Protein AF-A0A0A1Q2E4-F1 (afdb_monomer_lite)

Secondary structure (DSSP, 8-state):
--PPPPHHHHHHHHHHHHHTTS-HHHHHHHHHHHHHHHHHGGGSHHHHHHHHHHHHHHHHTT--PPPPPP------PPPPPPPPPPPTT--HHHHHHHHHTT--HHHHHHHHHHHH-SEEEHHHHHHHHHHTT----TTHHHHHHHHHHHHHS-HHHHEEEETTEEEE-HHHHHHHHHHHHHT-

pLDDT: mean 70.23, std 17.73, range [33.47, 92.38]

Radius of gyration: 22.73 Å; chains: 1; bounding box: 54×51×46 Å

Sequence (184 aa):
MTMYLPEPVYAGLVDMARRARRTPGAHAADLFLAAYSARGGKEAEPALAAAIEKLAAAAAGLTRAPAPPPVAVAPKPPPPKRPPPPAPGLSERGGRMRLAFALKPQQAAVLDYLMDVDEASDDQIRAALAEHGMTVQGKSLSVAASTIRSSTGVGINGLRSIPHGYMLTEAARTQISIKLAEAL

Foldseek 3Di:
DDDDDPPVRLVVLCVVCVVVVHHSVLSVVVVVLVVVDVVPPPVCVVVSVVVVVVSVVVVVVVPPDDDDDDDDDDDDDDDDDDQDPQDQLDDPQLSLLCVLLVADSLLSQLVVVLLVDFKDFPVRSQVSCVVSVHHDDDVRVVVSLVSCCVSLVCHCVQWDDDVRTIGGDPVSSVSSVVSSVVSD

Structure (mmCIF, N/CA/C/O backbone):
data_AF-A0A0A1Q2E4-F1
#
_entry.id   AF-A0A0A1Q2E4-F1
#
loop_
_atom_site.group_PDB
_atom_site.id
_atom_site.type_symbol
_atom_site.label_atom_id
_atom_site.label_alt_id
_atom_site.label_comp_id
_atom_site.label_asym_id
_atom_site.label_entity_id
_atom_site.label_seq_id
_atom_site.pdbx_PDB_ins_code
_atom_site.Cartn_x
_atom_site.Cartn_y
_atom_site.Cartn_z
_atom_site.occupancy
_atom_site.B_iso_or_equiv
_atom_site.auth_seq_id
_atom_site.auth_comp_id
_atom_site.auth_asym_id
_atom_site.auth_atom_id
_atom_site.pdbx_PDB_model_num
ATOM 1 N N . MET A 1 1 ? 15.141 -7.258 -18.275 1.00 33.47 1 MET A N 1
ATOM 2 C CA . MET A 1 1 ? 14.713 -8.626 -18.628 1.00 33.47 1 MET A CA 1
ATOM 3 C C . MET A 1 1 ? 13.827 -9.130 -17.504 1.00 33.47 1 MET A C 1
ATOM 5 O O . MET A 1 1 ? 14.325 -9.397 -16.419 1.00 33.47 1 MET A O 1
ATOM 9 N N . THR A 1 2 ? 12.515 -9.128 -17.714 1.00 35.88 2 THR A N 1
ATOM 10 C CA . THR A 1 2 ? 11.521 -9.522 -16.707 1.00 35.88 2 THR A CA 1
ATOM 11 C C . THR A 1 2 ? 11.167 -10.981 -16.968 1.00 35.88 2 THR A C 1
ATOM 13 O O . THR A 1 2 ? 10.625 -11.293 -18.023 1.00 35.88 2 THR A O 1
ATOM 16 N N . MET A 1 3 ? 11.533 -11.884 -16.059 1.00 42.44 3 MET A N 1
ATOM 17 C CA . MET A 1 3 ? 11.136 -13.290 -16.149 1.00 42.44 3 MET A CA 1
ATOM 18 C C . MET A 1 3 ? 9.811 -13.475 -15.412 1.00 42.44 3 MET A C 1
ATOM 20 O O . MET A 1 3 ? 9.711 -13.148 -14.231 1.00 42.44 3 MET A O 1
ATOM 24 N N . TYR A 1 4 ? 8.796 -13.974 -16.115 1.00 46.31 4 TYR A N 1
ATOM 25 C CA . TYR A 1 4 ? 7.517 -14.340 -15.515 1.00 46.31 4 TYR A CA 1
ATOM 26 C C . TYR A 1 4 ? 7.638 -15.724 -14.882 1.00 46.31 4 TYR A C 1
ATOM 28 O O . TYR A 1 4 ? 7.911 -16.703 -15.574 1.00 46.31 4 TYR A O 1
ATOM 36 N N . LEU A 1 5 ? 7.437 -15.795 -13.565 1.00 51.53 5 LEU A N 1
ATOM 37 C CA . LEU A 1 5 ? 7.312 -17.056 -12.844 1.00 51.53 5 LEU A CA 1
ATOM 38 C C . LEU A 1 5 ? 5.831 -17.331 -12.558 1.00 51.53 5 LEU A C 1
ATOM 40 O O . LEU A 1 5 ? 5.165 -16.459 -11.997 1.00 51.53 5 LEU A O 1
ATOM 44 N N . PRO A 1 6 ? 5.314 -18.525 -12.889 1.00 57.97 6 PRO A N 1
ATOM 45 C CA . PRO A 1 6 ? 3.981 -18.932 -12.466 1.00 57.97 6 PRO A CA 1
ATOM 46 C C . PRO A 1 6 ? 3.859 -18.923 -10.935 1.00 57.97 6 PRO A C 1
ATOM 48 O O . PRO A 1 6 ? 4.748 -19.397 -10.227 1.00 57.97 6 PRO A O 1
ATOM 51 N N . GLU A 1 7 ? 2.733 -18.430 -10.426 1.00 52.03 7 GLU A N 1
ATOM 52 C CA . GLU A 1 7 ? 2.422 -18.328 -8.993 1.00 52.03 7 GLU A CA 1
ATOM 53 C C . GLU A 1 7 ? 2.675 -19.611 -8.167 1.00 52.03 7 GLU A C 1
ATOM 55 O O . GLU A 1 7 ? 3.315 -19.507 -7.116 1.00 52.03 7 GLU A O 1
ATOM 60 N N . PRO A 1 8 ? 2.308 -20.831 -8.620 1.00 48.00 8 PRO A N 1
ATOM 61 C CA . PRO A 1 8 ? 2.601 -22.051 -7.860 1.00 48.00 8 PRO A CA 1
ATOM 62 C C . PRO A 1 8 ? 4.104 -22.348 -7.747 1.00 48.00 8 PRO A C 1
ATOM 64 O O . PRO A 1 8 ? 4.562 -22.885 -6.738 1.00 48.00 8 PRO A O 1
ATOM 67 N N . VAL A 1 9 ? 4.892 -21.958 -8.753 1.00 48.91 9 VAL A N 1
ATOM 68 C CA . VAL A 1 9 ? 6.354 -22.118 -8.744 1.00 48.91 9 VAL A CA 1
ATOM 69 C C . VAL A 1 9 ? 6.978 -21.133 -7.757 1.00 48.91 9 VAL A C 1
ATOM 71 O O . VAL A 1 9 ? 7.862 -21.498 -6.985 1.00 48.91 9 VAL A O 1
ATOM 74 N N . TYR A 1 10 ? 6.479 -19.896 -7.726 1.00 56.44 10 TYR A N 1
ATOM 75 C CA . TYR A 1 10 ? 6.916 -18.892 -6.761 1.00 56.44 10 TYR A CA 1
ATOM 76 C C . TYR A 1 10 ? 6.606 -19.304 -5.313 1.00 56.44 10 TYR A C 1
ATOM 78 O O . TYR A 1 10 ? 7.484 -19.223 -4.453 1.00 56.44 10 TYR A O 1
ATOM 86 N N . ALA A 1 11 ? 5.397 -19.808 -5.044 1.00 53.91 11 ALA A N 1
ATOM 87 C CA . ALA A 1 11 ? 5.013 -20.300 -3.721 1.00 53.91 11 ALA A CA 1
ATOM 88 C C . ALA A 1 11 ? 5.931 -21.440 -3.238 1.00 53.91 11 ALA A C 1
ATOM 90 O O . ALA A 1 11 ? 6.445 -21.389 -2.119 1.00 53.91 11 ALA A O 1
ATOM 91 N N . GLY A 1 12 ? 6.231 -22.411 -4.110 1.00 52.72 12 GLY A N 1
ATOM 92 C CA . GLY A 1 12 ? 7.165 -23.497 -3.800 1.00 52.72 12 GLY A CA 1
ATOM 93 C C . GLY A 1 12 ? 8.580 -23.005 -3.471 1.00 52.72 12 GLY A C 1
ATOM 94 O O . GLY A 1 12 ? 9.190 -23.465 -2.504 1.00 52.72 12 GLY A O 1
ATOM 95 N N . LEU A 1 13 ? 9.086 -22.015 -4.214 1.00 54.88 13 LEU A N 1
ATOM 96 C CA . LEU A 1 13 ? 10.399 -21.411 -3.961 1.00 54.88 13 LEU A CA 1
ATOM 97 C C . LEU A 1 13 ? 10.466 -20.683 -2.617 1.00 54.88 13 LEU A C 1
ATOM 99 O O . LEU A 1 13 ? 11.472 -20.782 -1.914 1.00 54.88 13 LEU A O 1
ATOM 103 N N . VAL A 1 14 ? 9.406 -19.965 -2.243 1.00 56.34 14 VAL A N 1
ATOM 104 C CA . VAL A 1 14 ? 9.325 -19.273 -0.949 1.00 56.34 14 VAL A CA 1
ATOM 105 C C . VAL A 1 14 ? 9.351 -20.277 0.203 1.00 56.34 14 VAL A C 1
ATOM 107 O O . VAL A 1 14 ? 10.072 -20.067 1.182 1.00 56.34 14 VAL A O 1
ATOM 110 N N . ASP A 1 15 ? 8.620 -21.383 0.085 1.00 59.91 15 ASP A N 1
ATOM 111 C CA . ASP A 1 15 ? 8.573 -22.410 1.125 1.00 59.91 15 ASP A CA 1
ATOM 112 C C . ASP A 1 15 ? 9.894 -23.176 1.257 1.00 59.91 15 ASP A C 1
ATOM 114 O O . ASP A 1 15 ? 10.362 -23.417 2.376 1.00 59.91 15 ASP A O 1
ATOM 118 N N . MET A 1 16 ? 10.554 -23.495 0.143 1.00 52.38 16 MET A N 1
ATOM 119 C CA . MET A 1 16 ? 11.884 -24.107 0.169 1.00 52.38 16 MET A CA 1
ATOM 120 C C . MET A 1 16 ? 12.943 -23.151 0.738 1.00 52.38 16 MET A C 1
ATOM 122 O O . MET A 1 16 ? 13.746 -23.556 1.583 1.00 52.38 16 MET A O 1
ATOM 126 N N . ALA A 1 17 ? 12.891 -21.865 0.377 1.00 59.03 17 ALA A N 1
ATOM 127 C CA . ALA A 1 17 ? 13.785 -20.840 0.915 1.00 59.03 17 ALA A CA 1
ATOM 128 C C . ALA A 1 17 ? 13.625 -20.679 2.434 1.00 59.03 17 ALA A C 1
ATOM 130 O O . ALA A 1 17 ? 14.616 -20.640 3.166 1.00 59.03 17 ALA A O 1
ATOM 131 N N . ARG A 1 18 ? 12.378 -20.665 2.926 1.00 62.34 18 ARG A N 1
ATOM 132 C CA . ARG A 1 18 ? 12.070 -20.616 4.364 1.00 62.34 18 ARG A CA 1
ATOM 133 C C . ARG A 1 18 ? 12.652 -21.811 5.112 1.00 62.34 18 ARG A C 1
ATOM 135 O O . ARG A 1 18 ? 13.287 -21.617 6.147 1.00 62.34 18 ARG A O 1
ATOM 142 N N . ARG A 1 19 ? 12.495 -23.030 4.581 1.00 64.56 19 ARG A N 1
ATOM 143 C CA . ARG A 1 19 ? 13.083 -24.248 5.174 1.00 64.56 19 ARG A CA 1
ATOM 144 C C . ARG A 1 19 ? 14.611 -24.189 5.205 1.00 64.56 19 ARG A C 1
ATOM 146 O O . ARG A 1 19 ? 15.214 -24.594 6.192 1.00 64.56 19 ARG A O 1
ATOM 153 N N . ALA A 1 20 ? 15.222 -23.615 4.171 1.00 62.34 20 ALA A N 1
ATOM 154 C CA . ALA A 1 20 ? 16.666 -23.416 4.078 1.00 62.34 20 ALA A CA 1
ATOM 155 C C . ALA A 1 20 ? 17.190 -22.187 4.855 1.00 62.34 20 ALA A C 1
ATOM 157 O O . ALA A 1 20 ? 18.385 -21.902 4.797 1.00 62.34 20 ALA A O 1
ATOM 158 N N . ARG A 1 21 ? 16.324 -21.443 5.566 1.00 71.62 21 ARG A N 1
ATOM 159 C CA . ARG A 1 21 ? 16.636 -20.158 6.229 1.00 71.62 21 ARG A CA 1
ATOM 160 C C . ARG A 1 21 ? 17.284 -19.122 5.295 1.00 71.62 21 ARG A C 1
ATOM 162 O O . ARG A 1 21 ? 18.116 -18.326 5.725 1.00 71.62 21 ARG A O 1
ATOM 169 N N . ARG A 1 22 ? 16.900 -19.121 4.018 1.00 67.38 22 ARG A N 1
ATOM 170 C CA . ARG A 1 22 ? 17.349 -18.158 3.001 1.00 67.38 22 ARG A CA 1
ATOM 171 C C . ARG A 1 22 ? 16.198 -17.258 2.557 1.00 67.38 22 ARG A C 1
ATOM 173 O O . ARG A 1 22 ? 15.025 -17.569 2.756 1.00 67.38 22 ARG A O 1
ATOM 180 N N . THR A 1 23 ? 16.529 -16.121 1.947 1.00 71.88 23 THR A N 1
ATOM 181 C CA . THR A 1 23 ? 15.524 -15.288 1.275 1.00 71.88 23 THR A CA 1
ATOM 182 C C . THR A 1 23 ? 15.092 -15.959 -0.038 1.00 71.88 23 THR A C 1
ATOM 184 O O . THR A 1 23 ? 15.907 -16.647 -0.660 1.00 71.88 23 THR A O 1
ATOM 187 N N . PRO A 1 24 ? 13.843 -15.761 -0.505 1.00 62.94 24 PRO A N 1
ATOM 188 C CA . PRO A 1 24 ? 13.366 -16.362 -1.754 1.00 62.94 24 PRO A CA 1
ATOM 189 C C . PRO A 1 24 ? 14.245 -16.029 -2.966 1.00 62.94 24 PRO A C 1
ATOM 191 O O . PRO A 1 24 ? 14.510 -16.898 -3.789 1.00 62.94 24 PRO A O 1
ATOM 194 N N . GLY A 1 25 ? 14.762 -14.797 -3.038 1.00 64.19 25 GLY A N 1
ATOM 195 C CA . GLY A 1 25 ? 15.681 -14.378 -4.099 1.00 64.19 25 GLY A CA 1
ATOM 196 C C . GLY A 1 25 ? 17.031 -15.101 -4.057 1.00 64.19 25 GLY A C 1
ATOM 197 O O . GLY A 1 25 ? 17.513 -15.532 -5.100 1.00 64.19 25 GLY A O 1
ATOM 198 N N . ALA A 1 26 ? 17.615 -15.293 -2.868 1.00 62.28 26 ALA A N 1
ATOM 199 C CA . ALA A 1 26 ? 18.862 -16.048 -2.722 1.00 62.28 26 ALA A CA 1
ATOM 200 C C . ALA A 1 26 ? 18.673 -17.519 -3.114 1.00 62.28 26 ALA A C 1
ATOM 202 O O . ALA A 1 26 ? 19.472 -18.065 -3.864 1.00 62.28 26 ALA A O 1
ATOM 203 N N . HIS A 1 27 ? 17.568 -18.131 -2.684 1.00 66.62 27 HIS A N 1
ATOM 204 C CA . HIS A 1 27 ? 17.275 -19.522 -3.015 1.00 66.62 27 HIS A CA 1
ATOM 205 C C . HIS A 1 27 ? 16.985 -19.736 -4.510 1.00 66.62 27 HIS A C 1
ATOM 207 O O . HIS A 1 27 ? 17.439 -20.714 -5.097 1.00 66.62 27 HIS A O 1
ATOM 213 N N . ALA A 1 28 ? 16.275 -18.803 -5.152 1.00 63.50 28 ALA A N 1
ATOM 214 C CA . ALA A 1 28 ? 16.058 -18.833 -6.595 1.00 63.50 28 ALA A CA 1
ATOM 215 C C . ALA A 1 28 ? 17.375 -18.687 -7.378 1.00 63.50 28 ALA A C 1
ATOM 217 O O . ALA A 1 28 ? 17.556 -19.362 -8.390 1.00 63.50 28 ALA A O 1
ATOM 218 N N . ALA A 1 29 ? 18.307 -17.856 -6.897 1.00 62.78 29 ALA A N 1
ATOM 219 C CA . ALA A 1 29 ? 19.641 -17.741 -7.480 1.00 62.78 29 ALA A CA 1
ATOM 220 C C . ALA A 1 29 ? 20.444 -19.046 -7.336 1.00 62.78 29 ALA A C 1
ATOM 222 O O . ALA A 1 29 ? 21.058 -19.479 -8.308 1.00 62.78 29 ALA A O 1
ATOM 223 N N . ASP A 1 30 ? 20.384 -19.710 -6.176 1.00 62.91 30 ASP A N 1
ATOM 224 C CA . ASP A 1 30 ? 21.028 -21.015 -5.960 1.00 62.91 30 ASP A CA 1
ATOM 225 C C . ASP A 1 30 ? 20.486 -22.081 -6.921 1.00 62.91 30 ASP A C 1
ATOM 227 O O . ASP A 1 30 ? 21.252 -22.822 -7.534 1.00 62.91 30 ASP A O 1
ATOM 231 N N . LEU A 1 31 ? 19.160 -22.148 -7.076 1.00 64.56 31 LEU A N 1
ATOM 232 C CA . LEU A 1 31 ? 18.508 -23.110 -7.966 1.00 64.56 31 LEU A CA 1
ATOM 233 C C . LEU A 1 31 ? 18.807 -22.821 -9.436 1.00 64.56 31 LEU A C 1
ATOM 235 O O . LEU A 1 31 ? 19.022 -23.751 -10.208 1.00 64.56 31 LEU A O 1
ATOM 239 N N . PHE A 1 32 ? 18.868 -21.545 -9.821 1.00 65.88 32 PHE A N 1
ATOM 240 C CA . PHE A 1 32 ? 19.286 -21.151 -11.160 1.00 65.88 32 PHE A CA 1
ATOM 241 C C . PHE A 1 32 ? 20.743 -21.546 -11.429 1.00 65.88 32 PHE A C 1
ATOM 243 O O . PHE A 1 32 ? 21.031 -22.119 -12.476 1.00 65.88 32 PHE A O 1
ATOM 250 N N . LEU A 1 33 ? 21.650 -21.307 -10.476 1.00 58.97 33 LEU A N 1
ATOM 251 C CA . LEU A 1 33 ? 23.057 -21.704 -10.577 1.00 58.97 33 LEU A CA 1
ATOM 252 C C . LEU A 1 33 ? 23.215 -23.229 -10.654 1.00 58.97 33 LEU A C 1
ATOM 254 O O . LEU A 1 33 ? 23.980 -23.708 -11.486 1.00 58.97 33 LEU A O 1
ATOM 258 N N . ALA A 1 34 ? 22.456 -23.985 -9.857 1.00 58.28 34 ALA A N 1
ATOM 259 C CA . ALA A 1 34 ? 22.437 -25.447 -9.891 1.00 58.28 34 ALA A CA 1
ATOM 260 C C . ALA A 1 34 ? 21.865 -26.002 -11.209 1.00 58.28 34 ALA A C 1
ATOM 262 O O . ALA A 1 34 ? 22.384 -26.970 -11.760 1.00 58.28 34 ALA A O 1
ATOM 263 N N . ALA A 1 35 ? 20.815 -25.381 -11.752 1.00 58.81 35 ALA A N 1
ATOM 264 C CA . ALA A 1 35 ? 20.245 -25.762 -13.044 1.00 58.81 35 ALA A CA 1
ATOM 265 C C . ALA A 1 35 ? 21.180 -25.404 -14.213 1.00 58.81 35 ALA A C 1
ATOM 267 O O . ALA A 1 35 ? 21.299 -26.163 -15.175 1.00 58.81 35 ALA A O 1
ATOM 268 N N . TYR A 1 36 ? 21.869 -24.263 -14.128 1.00 55.34 36 TYR A N 1
ATOM 269 C CA . TYR A 1 36 ? 22.853 -23.826 -15.115 1.00 55.34 36 TYR A CA 1
ATOM 270 C C . TYR A 1 36 ? 24.087 -24.740 -15.127 1.00 55.34 36 TYR A C 1
ATOM 272 O O . TYR A 1 36 ? 24.526 -25.161 -16.197 1.00 55.34 36 TYR A O 1
ATOM 280 N N . SER A 1 37 ? 24.605 -25.121 -13.955 1.00 50.00 37 SER A N 1
ATOM 281 C CA . SER A 1 37 ? 25.734 -26.052 -13.839 1.00 50.00 37 SER A CA 1
ATOM 282 C C . SER A 1 37 ? 25.379 -27.471 -14.286 1.00 50.00 37 SER A C 1
ATOM 284 O O . SER A 1 37 ? 26.173 -28.108 -14.976 1.00 50.00 37 SER A O 1
ATOM 286 N N . ALA A 1 38 ? 24.157 -27.935 -14.003 1.00 54.16 38 ALA A N 1
ATOM 287 C CA . ALA A 1 38 ? 23.649 -29.211 -14.508 1.00 54.16 38 ALA A CA 1
ATOM 288 C C . ALA A 1 38 ? 23.509 -29.238 -16.045 1.00 54.16 38 ALA A C 1
ATOM 290 O O . ALA A 1 38 ? 23.621 -30.302 -16.651 1.00 54.16 38 ALA A O 1
ATOM 291 N N . ARG A 1 39 ? 23.289 -28.079 -16.686 1.00 50.69 39 ARG A N 1
ATOM 292 C CA . ARG A 1 39 ? 23.158 -27.947 -18.148 1.00 50.69 39 ARG A CA 1
ATOM 293 C C . ARG A 1 39 ? 24.500 -27.767 -18.871 1.00 50.69 39 ARG A C 1
ATOM 295 O O . ARG A 1 39 ? 24.595 -28.129 -20.039 1.00 50.69 39 ARG A O 1
ATOM 302 N N . GLY A 1 40 ? 25.509 -27.201 -18.206 1.00 51.38 40 GLY A N 1
ATOM 303 C CA . GLY A 1 40 ? 26.806 -26.857 -18.808 1.00 51.38 40 GLY A CA 1
ATOM 304 C C . GLY A 1 40 ? 27.854 -27.976 -18.836 1.00 51.38 40 GLY A C 1
ATOM 305 O O . GLY A 1 40 ? 28.843 -27.852 -19.551 1.00 51.38 40 GLY A O 1
ATOM 306 N N . GLY A 1 41 ? 27.670 -29.065 -18.083 1.00 54.38 41 GLY A N 1
ATOM 307 C CA . GLY A 1 41 ? 28.704 -30.100 -17.952 1.00 54.38 41 GLY A CA 1
ATOM 308 C C . GLY A 1 41 ? 30.004 -29.583 -17.304 1.00 54.38 41 GLY A C 1
ATOM 309 O O . GLY A 1 41 ? 30.068 -28.453 -16.819 1.00 54.38 41 GLY A O 1
ATOM 310 N N . LYS A 1 42 ? 31.050 -30.426 -17.277 1.00 51.12 42 LYS A N 1
ATOM 311 C CA . LYS A 1 42 ? 32.312 -30.235 -16.517 1.00 51.12 42 LYS A CA 1
ATOM 312 C C . LYS A 1 42 ? 33.084 -28.931 -16.802 1.00 51.12 42 LYS A C 1
ATOM 314 O O . LYS A 1 42 ? 33.993 -28.602 -16.051 1.00 51.12 42 LYS A O 1
ATOM 319 N N . GLU A 1 43 ? 32.736 -28.177 -17.842 1.00 51.56 43 GLU A N 1
ATOM 320 C CA . GLU A 1 43 ? 33.401 -26.914 -18.197 1.00 51.56 43 GLU A CA 1
ATOM 321 C C . GLU A 1 43 ? 32.843 -25.686 -17.451 1.00 51.56 43 GLU A C 1
ATOM 323 O O . GLU A 1 43 ? 33.466 -24.626 -17.444 1.00 51.56 43 GLU A O 1
ATOM 328 N N . ALA A 1 44 ? 31.696 -25.811 -16.772 1.00 49.69 44 ALA A N 1
ATOM 329 C CA . ALA A 1 44 ? 31.062 -24.705 -16.046 1.00 49.69 44 ALA A CA 1
ATOM 330 C C . ALA A 1 44 ? 31.572 -24.505 -14.600 1.00 49.69 44 ALA A C 1
ATOM 332 O O . ALA A 1 44 ? 31.225 -23.504 -13.969 1.00 49.69 44 ALA A O 1
ATOM 333 N N . GLU A 1 45 ? 32.393 -25.415 -14.063 1.00 49.50 45 GLU A N 1
ATOM 334 C CA . GLU A 1 45 ? 32.852 -25.393 -12.663 1.00 49.50 45 GLU A CA 1
ATOM 335 C C . GLU A 1 45 ? 33.617 -24.123 -12.233 1.00 49.50 45 GLU A C 1
ATOM 337 O O . GLU A 1 45 ? 33.264 -23.564 -11.190 1.00 49.50 45 GLU A O 1
ATOM 342 N N . PRO A 1 46 ? 34.608 -23.596 -12.981 1.00 53.59 46 PRO A N 1
ATOM 343 C CA . PRO A 1 46 ? 35.357 -22.420 -12.524 1.00 53.59 46 PRO A CA 1
ATOM 344 C C . PRO A 1 46 ? 34.522 -21.131 -12.578 1.00 53.59 46 PRO A C 1
ATOM 346 O O . PRO A 1 46 ? 34.641 -20.269 -11.706 1.00 53.59 46 PRO A O 1
ATOM 349 N N . ALA A 1 47 ? 33.620 -21.009 -13.559 1.00 49.69 47 ALA A N 1
ATOM 350 C CA . ALA A 1 47 ? 32.692 -19.881 -13.655 1.00 49.69 47 ALA A CA 1
ATOM 351 C C . ALA A 1 47 ? 31.620 -19.926 -12.549 1.00 49.69 47 ALA A C 1
ATOM 353 O O . ALA A 1 47 ? 31.220 -18.884 -12.024 1.00 49.69 47 ALA A O 1
ATOM 354 N N . LEU A 1 48 ? 31.196 -21.132 -12.159 1.00 48.19 48 LEU A N 1
ATOM 355 C CA . LEU A 1 48 ? 30.285 -21.370 -11.044 1.00 48.19 48 LEU A CA 1
ATOM 356 C C . LEU A 1 48 ? 30.940 -21.034 -9.698 1.00 48.19 48 LEU A C 1
ATOM 358 O O . LEU A 1 48 ? 30.324 -20.343 -8.889 1.00 48.19 48 LEU A O 1
ATOM 362 N N . ALA A 1 49 ? 32.189 -21.452 -9.474 1.00 53.00 49 ALA A N 1
ATOM 363 C CA . ALA A 1 49 ? 32.936 -21.134 -8.257 1.00 53.00 49 ALA A CA 1
ATOM 364 C C . ALA A 1 49 ? 33.093 -19.614 -8.064 1.00 53.00 49 ALA A C 1
ATOM 366 O O . ALA A 1 49 ? 32.783 -19.091 -6.995 1.00 53.00 49 ALA A O 1
ATOM 367 N N . ALA A 1 50 ? 33.444 -18.882 -9.127 1.00 54.53 50 ALA A N 1
ATOM 368 C CA . ALA A 1 50 ? 33.551 -17.422 -9.088 1.00 54.53 50 ALA A CA 1
ATOM 369 C C . ALA A 1 50 ? 32.197 -16.719 -8.846 1.00 54.53 50 ALA A C 1
ATOM 371 O O . ALA A 1 50 ? 32.135 -15.669 -8.199 1.00 54.53 50 ALA A O 1
ATOM 372 N N . ALA A 1 51 ? 31.094 -17.282 -9.352 1.00 50.69 51 ALA A N 1
ATOM 373 C CA . ALA A 1 51 ? 29.748 -16.772 -9.093 1.00 50.69 51 ALA A CA 1
ATOM 374 C C . ALA A 1 51 ? 29.308 -17.027 -7.640 1.00 50.69 51 ALA A C 1
ATOM 376 O O . ALA A 1 51 ? 28.733 -16.135 -7.014 1.00 50.69 51 ALA A O 1
ATOM 377 N N . ILE A 1 52 ? 29.629 -18.204 -7.089 1.00 54.28 52 ILE A N 1
ATOM 378 C CA . ILE A 1 52 ? 29.382 -18.563 -5.686 1.00 54.28 52 ILE A CA 1
ATOM 379 C C . ILE A 1 52 ? 30.178 -17.651 -4.750 1.00 54.28 52 ILE A C 1
ATOM 381 O O . ILE A 1 52 ? 29.608 -17.143 -3.788 1.00 54.28 52 ILE A O 1
ATOM 385 N N . GLU A 1 53 ? 31.451 -17.370 -5.041 1.00 52.75 53 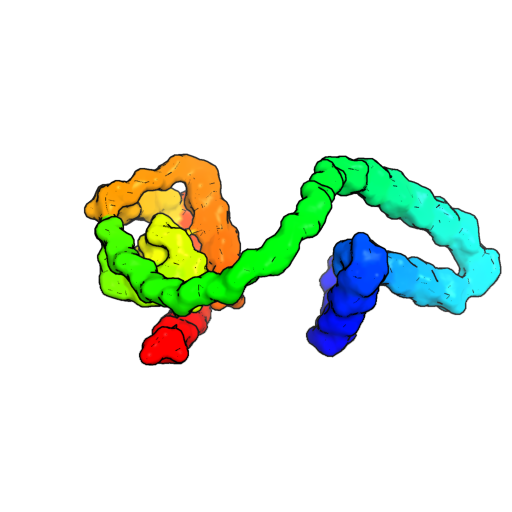GLU A N 1
ATOM 386 C CA . GLU A 1 53 ? 32.262 -16.450 -4.234 1.00 52.75 53 GLU A CA 1
ATOM 387 C C . GLU A 1 53 ? 31.708 -15.023 -4.242 1.00 52.75 53 GLU A C 1
ATOM 389 O O . GLU A 1 53 ? 31.600 -14.398 -3.186 1.00 52.75 53 GLU A O 1
ATOM 394 N N . LYS A 1 54 ? 31.274 -14.512 -5.402 1.00 53.44 54 LYS A N 1
ATOM 395 C CA . LYS A 1 54 ? 30.625 -13.192 -5.484 1.00 53.44 54 LYS A CA 1
ATOM 396 C C . LYS A 1 54 ? 29.316 -13.141 -4.699 1.00 53.44 54 LYS A C 1
ATOM 398 O O . LYS A 1 54 ? 29.036 -12.136 -4.044 1.00 53.44 54 LYS A O 1
ATOM 403 N N . LEU A 1 55 ? 28.525 -14.214 -4.735 1.00 51.59 55 LEU A N 1
ATOM 404 C CA . LEU A 1 55 ? 27.270 -14.305 -3.990 1.00 51.59 55 LEU A CA 1
ATOM 405 C C . LEU A 1 55 ? 27.520 -14.426 -2.478 1.00 51.59 55 LEU A C 1
ATOM 407 O O . LEU A 1 55 ? 26.838 -13.777 -1.687 1.00 51.59 55 LEU A O 1
ATOM 411 N N . ALA A 1 56 ? 28.528 -15.203 -2.075 1.00 53.53 56 ALA A N 1
ATOM 412 C CA . ALA A 1 56 ? 28.949 -15.357 -0.687 1.00 53.53 56 ALA A CA 1
ATOM 413 C C . ALA A 1 56 ? 29.516 -14.048 -0.116 1.00 53.53 56 ALA A C 1
ATOM 415 O O . ALA A 1 56 ? 29.174 -13.680 1.005 1.00 53.53 56 ALA A O 1
ATOM 416 N N . ALA A 1 57 ? 30.296 -13.295 -0.898 1.00 55.19 57 ALA A N 1
ATOM 417 C CA . ALA A 1 57 ? 30.789 -11.971 -0.518 1.00 55.19 57 ALA A CA 1
ATOM 418 C C . ALA A 1 57 ? 29.646 -10.950 -0.358 1.00 55.19 57 ALA A C 1
ATOM 420 O O . ALA A 1 57 ? 29.632 -10.177 0.601 1.00 55.19 57 ALA A O 1
ATOM 421 N N . ALA A 1 58 ? 28.641 -10.987 -1.242 1.00 51.12 58 ALA A N 1
ATOM 422 C CA . ALA A 1 58 ? 27.440 -10.158 -1.122 1.00 51.12 58 ALA A CA 1
ATOM 423 C C . ALA A 1 58 ? 26.560 -10.560 0.080 1.00 51.12 58 ALA A C 1
ATOM 425 O O . ALA A 1 58 ? 25.962 -9.701 0.729 1.00 51.12 58 ALA A O 1
ATOM 426 N N . ALA A 1 59 ? 26.509 -11.852 0.415 1.00 51.03 59 ALA A N 1
ATOM 427 C CA . ALA A 1 59 ? 25.784 -12.370 1.573 1.00 51.03 59 ALA A CA 1
ATOM 428 C C . ALA A 1 59 ? 26.496 -12.069 2.904 1.00 51.03 59 ALA A C 1
ATOM 430 O O . ALA A 1 59 ? 25.830 -11.750 3.888 1.00 51.03 59 ALA A O 1
ATOM 431 N N . ALA A 1 60 ? 27.833 -12.091 2.931 1.00 52.25 60 ALA A N 1
ATOM 432 C CA . ALA A 1 60 ? 28.634 -11.755 4.109 1.00 52.25 60 ALA A CA 1
ATOM 433 C C . ALA A 1 60 ? 28.428 -10.297 4.568 1.00 52.25 60 ALA A C 1
ATOM 435 O O . ALA A 1 60 ? 28.486 -10.011 5.763 1.00 52.25 60 ALA A O 1
ATOM 436 N N . GLY A 1 61 ? 28.103 -9.385 3.642 1.00 48.41 61 GLY A N 1
ATOM 437 C CA . GLY A 1 61 ? 27.710 -8.005 3.955 1.00 48.41 61 GLY A CA 1
ATOM 438 C C . GLY A 1 61 ? 26.292 -7.850 4.530 1.00 48.41 61 GLY A C 1
ATOM 439 O O . GLY A 1 61 ? 25.975 -6.807 5.097 1.00 48.41 61 GLY A O 1
ATOM 440 N N . LEU A 1 62 ? 25.440 -8.878 4.419 1.00 46.16 62 LEU A N 1
ATOM 441 C CA . LEU A 1 62 ? 24.047 -8.879 4.891 1.00 46.16 62 LEU A CA 1
ATOM 442 C C . LEU A 1 62 ? 23.857 -9.644 6.213 1.00 46.16 62 LEU A C 1
ATOM 444 O O . LEU A 1 62 ? 22.809 -9.534 6.851 1.00 46.16 62 LEU A O 1
ATOM 448 N N . THR A 1 63 ? 24.867 -10.383 6.675 1.00 46.47 63 THR A N 1
ATOM 449 C CA . THR A 1 63 ? 24.834 -11.131 7.940 1.00 46.47 63 THR A CA 1
ATOM 450 C C . THR A 1 63 ? 25.429 -10.333 9.098 1.00 46.47 63 THR A C 1
ATOM 452 O O . THR A 1 63 ? 26.446 -10.697 9.682 1.00 46.47 63 THR A O 1
ATOM 455 N N . ARG A 1 64 ? 24.754 -9.250 9.486 1.00 43.03 64 ARG A N 1
ATOM 456 C CA . ARG A 1 64 ? 24.834 -8.725 10.860 1.00 43.03 64 ARG A CA 1
ATOM 457 C C . ARG A 1 64 ? 23.438 -8.365 11.366 1.00 43.03 64 ARG A C 1
ATOM 459 O O . ARG A 1 64 ? 23.173 -7.251 11.798 1.00 43.03 64 ARG A O 1
ATOM 466 N N . ALA A 1 65 ? 22.523 -9.330 11.292 1.00 48.59 65 ALA A N 1
ATOM 467 C CA . ALA A 1 65 ? 21.312 -9.289 12.100 1.00 48.59 65 ALA A CA 1
ATOM 468 C C . ALA A 1 65 ? 21.679 -9.757 13.525 1.00 48.59 65 ALA A C 1
ATOM 470 O O . ALA A 1 65 ? 22.264 -10.837 13.657 1.00 48.59 65 ALA A O 1
ATOM 471 N N . PRO A 1 66 ? 21.410 -8.973 14.585 1.00 39.94 66 PRO A N 1
ATOM 472 C CA . PRO A 1 66 ? 21.643 -9.417 15.955 1.00 39.94 66 PRO A CA 1
ATOM 473 C C . PRO A 1 66 ? 20.763 -10.637 16.266 1.00 39.94 66 PRO A C 1
ATOM 475 O O . PRO A 1 66 ? 19.636 -10.744 15.778 1.00 39.94 66 PRO A O 1
ATOM 478 N N . ALA A 1 67 ? 21.300 -11.573 17.050 1.00 42.88 67 ALA A N 1
ATOM 479 C CA . ALA A 1 67 ? 20.621 -12.812 17.417 1.00 42.88 67 ALA A CA 1
ATOM 480 C C . ALA A 1 67 ? 19.263 -12.537 18.100 1.00 42.88 67 ALA A C 1
ATOM 482 O O . ALA A 1 67 ? 19.181 -11.637 18.941 1.00 42.88 67 ALA A O 1
ATOM 483 N N . PRO A 1 68 ? 18.199 -13.303 17.787 1.00 50.69 68 PRO A N 1
ATOM 484 C CA . PRO A 1 68 ? 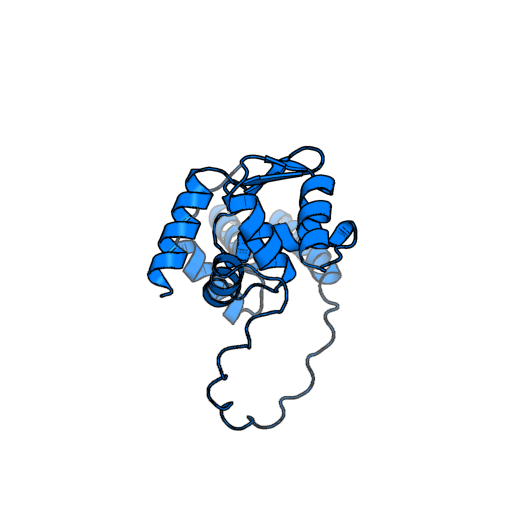16.959 -13.229 18.547 1.00 50.69 68 PRO A CA 1
ATOM 485 C C . PRO A 1 68 ? 17.193 -13.764 19.975 1.00 50.69 68 PRO A C 1
ATOM 487 O O . PRO A 1 68 ? 17.887 -14.773 20.134 1.00 50.69 68 PRO A O 1
ATOM 490 N N . PRO A 1 69 ? 16.640 -13.120 21.021 1.00 43.94 69 PRO A N 1
ATOM 491 C CA . PRO A 1 69 ? 16.754 -13.616 22.389 1.00 43.94 69 PRO A CA 1
ATOM 492 C C . PRO A 1 69 ? 16.042 -14.975 22.552 1.00 43.94 69 PRO A C 1
ATOM 494 O O . PRO A 1 69 ? 15.129 -15.291 21.781 1.00 43.94 69 PRO A O 1
ATOM 497 N N . PRO A 1 70 ? 16.454 -15.796 23.538 1.00 54.19 70 PRO A N 1
ATOM 498 C CA . PRO A 1 70 ? 15.920 -17.138 23.737 1.00 54.19 70 PRO A CA 1
ATOM 499 C C . PRO A 1 70 ? 14.426 -17.109 24.086 1.00 54.19 70 PRO A C 1
ATOM 501 O O . PRO A 1 70 ? 13.950 -16.252 24.829 1.00 54.19 70 PRO A O 1
ATOM 504 N N . VAL A 1 71 ? 13.701 -18.072 23.514 1.00 52.31 71 VAL A N 1
ATOM 505 C CA . VAL A 1 71 ? 12.247 -18.245 23.596 1.00 52.31 71 VAL A CA 1
ATOM 506 C C . VAL A 1 71 ? 11.803 -18.376 25.054 1.00 52.31 71 VAL A C 1
ATOM 508 O O . VAL A 1 71 ? 12.025 -19.403 25.692 1.00 52.31 71 VAL A O 1
ATOM 511 N N . ALA A 1 72 ? 11.140 -17.341 25.570 1.00 48.25 72 ALA A N 1
ATOM 512 C CA . ALA A 1 72 ? 10.365 -17.444 26.795 1.00 48.25 72 ALA A CA 1
ATOM 513 C C . ALA A 1 72 ? 9.037 -18.159 26.495 1.00 48.25 72 ALA A C 1
ATOM 515 O O . ALA A 1 72 ? 8.370 -17.872 25.500 1.00 48.25 72 ALA A O 1
ATOM 516 N N . VAL A 1 73 ? 8.711 -19.111 27.368 1.00 51.91 73 VAL A N 1
ATOM 517 C CA . VAL A 1 73 ? 7.480 -19.905 27.494 1.00 51.91 73 VAL A CA 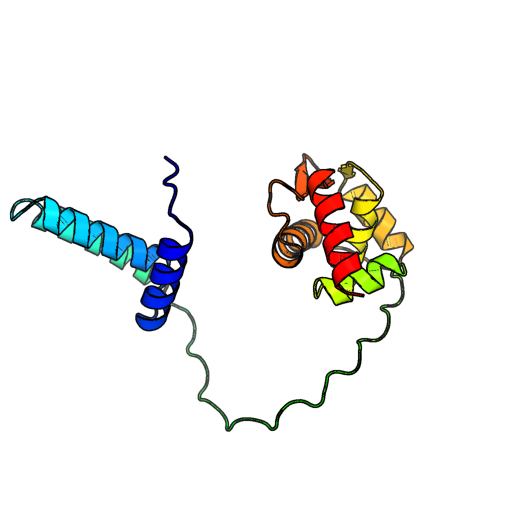1
ATOM 518 C C . VAL A 1 73 ? 6.248 -19.219 26.887 1.00 51.91 73 VAL A C 1
ATOM 520 O O . VAL A 1 73 ? 5.961 -18.066 27.201 1.00 51.91 73 VAL A O 1
ATOM 523 N N . ALA A 1 74 ? 5.516 -19.949 26.036 1.00 51.31 74 ALA A N 1
ATOM 524 C CA . ALA A 1 74 ? 4.322 -19.476 25.338 1.00 51.31 74 ALA A CA 1
ATOM 525 C C . ALA A 1 7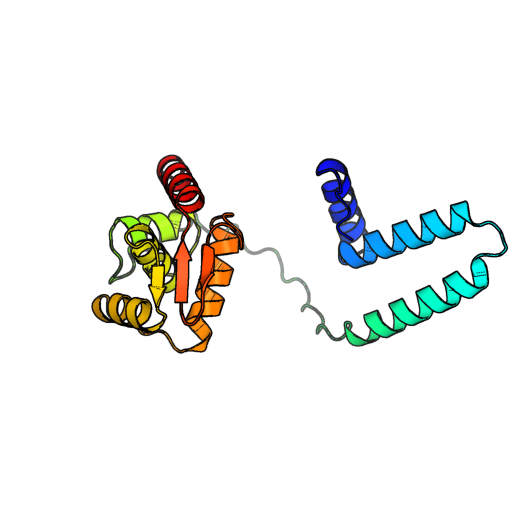4 ? 3.368 -18.715 26.285 1.00 51.31 74 ALA A C 1
ATOM 527 O O . ALA A 1 74 ? 2.819 -19.322 27.210 1.00 51.31 74 ALA A O 1
ATOM 528 N N . PRO A 1 75 ? 3.145 -17.402 26.086 1.00 50.88 75 PRO A N 1
ATOM 529 C CA . PRO A 1 75 ? 2.150 -16.691 26.863 1.00 50.88 75 PRO A CA 1
ATOM 530 C C . PRO A 1 75 ? 0.757 -17.150 26.419 1.00 50.88 75 PRO A C 1
ATOM 532 O O . PRO A 1 75 ? 0.517 -17.423 25.242 1.00 50.88 75 PRO A O 1
ATOM 535 N N . LYS A 1 76 ? -0.152 -17.249 27.397 1.00 45.09 76 LYS A N 1
ATOM 536 C CA . LYS A 1 76 ? -1.592 -17.516 27.243 1.00 45.09 76 LYS A CA 1
ATOM 537 C C . LYS A 1 76 ? -2.160 -16.845 25.976 1.00 45.09 76 LYS A C 1
ATOM 539 O O . LYS A 1 76 ? -1.775 -15.704 25.701 1.00 45.09 76 LYS A O 1
ATOM 544 N N . PRO A 1 77 ? -3.097 -17.489 25.246 1.00 50.22 77 PRO A N 1
ATOM 545 C CA . PRO A 1 77 ? -3.744 -16.875 24.091 1.00 50.22 77 PRO A CA 1
ATOM 546 C C . PRO A 1 77 ? -4.248 -15.474 24.466 1.00 50.22 77 PRO A C 1
ATOM 548 O O . PRO A 1 77 ? -4.892 -15.327 25.513 1.00 50.22 77 PRO A O 1
ATOM 551 N N . PRO A 1 78 ? -3.916 -14.433 23.679 1.00 52.19 78 PRO A N 1
ATOM 552 C CA . PRO A 1 78 ? -4.364 -13.086 23.980 1.00 52.19 78 PRO A CA 1
ATOM 553 C C . PRO A 1 78 ? -5.900 -13.070 23.982 1.00 52.19 78 PRO A C 1
ATOM 555 O O . PRO A 1 78 ? -6.511 -13.737 23.141 1.00 52.19 78 PRO A O 1
ATOM 558 N N . PRO A 1 79 ? -6.542 -12.333 24.907 1.00 50.09 79 PRO A N 1
ATOM 559 C CA . PRO A 1 79 ? -7.988 -12.158 24.867 1.00 50.09 79 PRO A CA 1
ATOM 560 C C . PRO A 1 79 ? -8.397 -11.612 23.490 1.00 50.09 79 PRO A C 1
ATOM 562 O O . PRO A 1 79 ? -7.604 -10.886 22.874 1.00 50.09 79 PRO A O 1
ATOM 565 N N . PRO A 1 80 ? -9.607 -11.935 22.990 1.00 57.56 80 PRO A N 1
ATOM 566 C CA . PRO A 1 80 ? -10.105 -11.367 21.744 1.00 57.56 80 PRO A CA 1
ATOM 567 C C . PRO A 1 80 ? -9.943 -9.848 21.811 1.00 57.56 80 PRO A C 1
ATOM 569 O O . PRO A 1 80 ? -10.423 -9.197 22.745 1.00 57.56 80 PRO A O 1
ATOM 572 N N . LYS A 1 81 ? -9.167 -9.296 20.869 1.00 49.88 81 LYS A N 1
ATOM 573 C CA . LYS A 1 81 ? -8.891 -7.861 20.814 1.00 49.88 81 LYS A CA 1
ATOM 574 C C . LYS A 1 81 ? -10.237 -7.152 20.738 1.00 49.88 81 LYS A C 1
ATOM 576 O O . LYS A 1 81 ? -10.976 -7.344 19.776 1.00 49.88 81 LYS A O 1
ATOM 581 N N . ARG A 1 82 ? -10.553 -6.340 21.753 1.00 44.44 82 ARG A N 1
ATOM 582 C CA . ARG A 1 82 ? -11.655 -5.380 21.655 1.00 44.44 82 ARG A CA 1
ATOM 583 C C . ARG A 1 82 ? -11.456 -4.572 20.365 1.00 44.44 82 ARG A C 1
ATOM 585 O O . ARG A 1 82 ? -10.302 -4.225 20.077 1.00 44.44 82 ARG A O 1
ATOM 592 N N . PRO A 1 83 ? -12.522 -4.285 19.597 1.00 46.50 83 PRO A N 1
ATOM 593 C CA . PRO A 1 83 ? -12.414 -3.405 18.444 1.00 46.50 83 PRO A CA 1
ATOM 594 C C . PRO A 1 83 ? -11.716 -2.114 18.896 1.00 46.50 83 PRO A C 1
ATOM 596 O O . PRO A 1 83 ? -12.061 -1.582 19.959 1.00 46.50 83 PRO A O 1
ATOM 599 N N . PRO A 1 84 ? -10.673 -1.656 18.180 1.00 46.41 84 PRO A N 1
ATOM 600 C CA . PRO A 1 84 ? -9.974 -0.453 18.579 1.00 46.41 84 PRO A CA 1
ATOM 601 C C . PRO A 1 84 ? -10.976 0.704 18.635 1.00 46.41 84 PRO A C 1
ATOM 603 O O . PRO A 1 84 ? -11.837 0.792 17.757 1.00 46.41 84 PRO A O 1
ATOM 606 N N . PRO A 1 85 ? -10.871 1.601 19.629 1.00 42.25 85 PRO A N 1
ATOM 607 C CA . PRO A 1 85 ? -11.715 2.783 19.673 1.00 42.25 85 PRO A CA 1
ATOM 608 C C . PRO A 1 85 ? -11.557 3.583 18.368 1.00 42.25 85 PRO A C 1
ATOM 610 O O . PRO A 1 85 ? -10.451 3.598 17.790 1.00 42.25 85 PRO A O 1
ATOM 613 N N . PRO A 1 86 ? -12.638 4.232 17.890 1.00 48.88 86 PRO A N 1
ATOM 614 C CA . PRO A 1 86 ? -12.559 5.140 16.753 1.00 48.88 86 PRO A CA 1
ATOM 615 C C . PRO A 1 86 ? -11.454 6.157 17.039 1.00 48.88 86 PRO A C 1
ATOM 617 O O . PRO A 1 86 ? -11.384 6.716 18.135 1.00 48.88 86 PRO A O 1
ATOM 620 N N . ALA A 1 87 ? -10.515 6.318 16.103 1.00 54.03 87 ALA A N 1
ATOM 621 C CA . ALA A 1 87 ? -9.451 7.289 16.317 1.00 54.03 87 ALA A CA 1
ATOM 622 C C . ALA A 1 87 ? -10.081 8.688 16.247 1.00 54.03 87 ALA A C 1
ATOM 624 O O . ALA A 1 87 ? -10.791 8.958 15.274 1.00 54.03 87 ALA A O 1
ATOM 625 N N . PRO A 1 88 ? -9.843 9.564 17.235 1.00 53.28 88 PRO A N 1
ATOM 626 C CA . PRO A 1 88 ? -10.303 10.942 17.152 1.00 53.28 88 PRO A CA 1
ATOM 627 C C . PRO A 1 88 ? -9.717 11.594 15.891 1.00 53.28 88 PRO A C 1
ATOM 629 O O . PRO A 1 88 ? -8.534 11.422 15.596 1.00 53.28 88 PRO A O 1
ATOM 632 N N . GLY A 1 89 ? -10.568 12.284 15.130 1.00 65.12 89 GLY A N 1
ATOM 633 C CA . GLY A 1 89 ? -10.193 12.991 13.903 1.00 65.12 89 GLY A CA 1
ATOM 634 C C . GLY A 1 89 ? -10.371 12.211 12.596 1.00 65.12 89 GLY A C 1
ATOM 635 O O . GLY A 1 89 ? -10.230 12.809 11.542 1.00 65.12 89 GLY A O 1
ATOM 636 N N . LEU A 1 90 ? -10.707 10.916 12.608 1.00 69.44 90 LEU A N 1
ATOM 637 C CA . LEU A 1 90 ? -11.031 10.193 11.367 1.00 69.44 90 LEU A CA 1
ATOM 638 C C . LEU A 1 90 ? -12.499 10.361 10.968 1.00 69.44 90 LEU A C 1
ATOM 640 O O . LEU A 1 90 ? -13.382 10.309 11.823 1.00 69.44 90 LEU A O 1
ATOM 644 N N . SER A 1 91 ? -12.755 10.453 9.660 1.00 81.38 91 SER A N 1
ATOM 645 C CA . SER A 1 91 ? -14.096 10.235 9.109 1.00 81.38 91 SER A CA 1
ATOM 646 C C . SER A 1 91 ? -14.572 8.800 9.395 1.00 81.38 91 SER A C 1
ATOM 648 O O . SER A 1 91 ? -13.767 7.901 9.673 1.00 81.38 91 SER A O 1
ATOM 650 N N . GLU A 1 92 ? -15.878 8.538 9.285 1.00 84.75 92 GLU A N 1
ATOM 651 C CA . GLU A 1 92 ? -16.403 7.171 9.422 1.00 84.75 92 GLU A CA 1
ATOM 652 C C . GLU A 1 92 ? -15.767 6.202 8.413 1.00 84.75 92 GLU A C 1
ATOM 654 O O . GLU A 1 92 ? -15.422 5.069 8.766 1.00 84.75 92 GLU A O 1
ATOM 659 N N . ARG A 1 93 ? -15.556 6.655 7.169 1.00 85.62 93 ARG A N 1
ATOM 660 C CA . ARG A 1 93 ? -14.928 5.862 6.105 1.00 85.62 93 ARG A CA 1
ATOM 661 C C . ARG A 1 93 ? -13.461 5.582 6.428 1.00 85.62 93 ARG A C 1
ATOM 663 O O . ARG A 1 93 ? -13.046 4.424 6.368 1.00 85.62 93 ARG A O 1
ATOM 670 N N . GLY A 1 94 ? -12.715 6.583 6.892 1.00 84.81 94 GLY A N 1
ATOM 671 C CA . GLY A 1 94 ? -11.343 6.420 7.375 1.00 84.81 94 GLY A CA 1
ATOM 672 C C . GLY A 1 94 ? -11.248 5.461 8.568 1.00 84.81 94 GLY A C 1
ATOM 673 O O . GLY A 1 94 ? -10.351 4.619 8.630 1.00 84.81 94 GLY A O 1
ATOM 674 N N . GLY A 1 95 ? -12.214 5.507 9.489 1.00 86.31 95 GLY A N 1
ATOM 675 C CA . GLY A 1 95 ? -12.333 4.553 10.593 1.00 86.31 95 GLY A CA 1
ATOM 676 C C . GLY A 1 95 ? -12.512 3.110 10.113 1.00 86.31 95 GLY A C 1
ATOM 677 O O . GLY A 1 95 ? -11.813 2.212 10.585 1.00 86.31 95 GLY A O 1
ATOM 678 N N . ARG A 1 96 ? -13.385 2.886 9.124 1.00 87.31 96 ARG A N 1
ATOM 679 C CA . ARG A 1 96 ? -13.594 1.563 8.511 1.00 87.31 96 ARG A CA 1
ATOM 680 C C . ARG A 1 96 ? -12.355 1.082 7.759 1.00 87.31 96 ARG A C 1
ATOM 682 O O . ARG A 1 96 ? -11.929 -0.050 7.964 1.00 87.31 96 ARG A O 1
ATOM 689 N N . MET A 1 97 ? -11.716 1.946 6.969 1.00 88.25 97 MET A N 1
ATOM 690 C CA . MET A 1 97 ? -10.477 1.619 6.247 1.00 88.25 97 MET A CA 1
ATOM 691 C C . MET A 1 97 ? -9.347 1.226 7.196 1.00 88.25 97 MET A C 1
ATOM 693 O O . MET A 1 97 ? -8.594 0.289 6.928 1.00 88.25 97 MET A O 1
ATOM 697 N N . ARG A 1 98 ? -9.243 1.909 8.340 1.00 89.50 98 ARG A N 1
ATOM 698 C CA . ARG A 1 98 ? -8.282 1.569 9.389 1.00 89.50 98 ARG A CA 1
ATOM 699 C C . ARG A 1 98 ? -8.447 0.124 9.857 1.00 89.50 98 ARG A C 1
ATOM 701 O O . ARG A 1 98 ? -7.448 -0.571 10.024 1.00 89.50 98 ARG A O 1
ATOM 708 N N . LEU A 1 99 ? -9.687 -0.307 10.075 1.00 87.44 99 LEU A N 1
ATOM 709 C CA . LEU A 1 99 ? -10.004 -1.660 10.525 1.00 87.44 99 LEU A CA 1
ATOM 710 C C . LEU A 1 99 ? -9.795 -2.685 9.405 1.00 87.44 99 LEU A C 1
ATOM 712 O O . LEU A 1 99 ? -9.072 -3.655 9.615 1.00 87.44 99 LEU A O 1
ATOM 716 N N . ALA A 1 100 ? -10.353 -2.427 8.221 1.00 87.62 100 ALA A N 1
ATOM 717 C CA . ALA A 1 100 ? -10.315 -3.339 7.078 1.00 87.62 100 ALA A CA 1
ATOM 718 C C . ALA A 1 100 ? -8.885 -3.634 6.596 1.00 87.62 100 ALA A C 1
ATOM 720 O O . ALA A 1 100 ? -8.557 -4.770 6.264 1.00 87.62 100 ALA A O 1
ATOM 721 N N . PHE A 1 101 ? -8.009 -2.626 6.600 1.00 89.31 101 PHE A N 1
ATOM 722 C CA . PHE A 1 101 ? -6.645 -2.737 6.068 1.00 89.31 101 PHE A CA 1
ATOM 723 C C . PHE A 1 101 ? -5.557 -2.690 7.152 1.00 89.31 101 PHE A C 1
ATOM 725 O O . PHE A 1 101 ? -4.371 -2.564 6.838 1.00 89.31 101 PHE A O 1
ATOM 732 N N . ALA A 1 102 ? -5.946 -2.763 8.430 1.00 89.81 102 ALA A N 1
ATOM 733 C CA . ALA A 1 102 ? -5.051 -2.666 9.586 1.00 89.81 102 ALA A CA 1
ATOM 734 C C . ALA A 1 102 ? -4.102 -1.445 9.536 1.00 89.81 102 ALA A C 1
ATOM 736 O O . ALA A 1 102 ? -2.929 -1.525 9.915 1.00 89.81 102 ALA A O 1
ATOM 737 N N . LEU A 1 103 ? -4.603 -0.305 9.053 1.00 89.06 103 LEU A N 1
ATOM 738 C CA . LEU A 1 103 ? -3.819 0.919 8.893 1.00 89.06 103 LEU A CA 1
ATOM 739 C C . LEU A 1 103 ? -3.664 1.666 10.225 1.00 89.06 103 LEU A C 1
ATOM 741 O O . LEU A 1 103 ? -4.468 1.551 11.154 1.00 89.06 103 LEU A O 1
ATOM 745 N N . LYS A 1 104 ? -2.625 2.497 10.323 1.00 90.00 104 LYS A N 1
ATOM 746 C CA . LYS A 1 104 ? -2.541 3.524 11.371 1.00 90.00 104 LYS A CA 1
ATOM 747 C C . LYS A 1 104 ? -3.546 4.647 11.082 1.00 90.00 104 LYS A C 1
ATOM 749 O O . LYS A 1 104 ? -3.862 4.867 9.916 1.00 90.00 104 LYS A O 1
ATOM 754 N N . PRO A 1 105 ? -3.985 5.418 12.096 1.00 87.81 105 PRO A N 1
ATOM 755 C CA . PRO A 1 105 ? -4.931 6.515 11.888 1.00 87.81 105 PRO A CA 1
ATOM 756 C C . PRO A 1 105 ? -4.514 7.484 10.775 1.00 87.81 105 PRO A C 1
ATOM 758 O O . PRO A 1 105 ? -5.280 7.719 9.856 1.00 87.81 105 PRO A O 1
ATOM 761 N N . GLN A 1 106 ? -3.257 7.931 10.773 1.00 88.38 106 GLN A N 1
ATOM 762 C CA . GLN A 1 106 ? -2.735 8.826 9.731 1.00 88.38 106 GLN A CA 1
ATOM 763 C C . GLN A 1 106 ? -2.759 8.202 8.329 1.00 88.38 106 GLN A C 1
ATOM 765 O O . GLN A 1 106 ? -3.049 8.878 7.354 1.00 88.38 106 GLN A O 1
ATOM 770 N N . GLN A 1 107 ? -2.466 6.906 8.213 1.00 90.94 107 GLN A N 1
ATOM 771 C CA . GLN A 1 107 ? -2.474 6.205 6.925 1.00 90.94 107 GLN A CA 1
ATOM 772 C C . GLN A 1 107 ? -3.900 6.045 6.399 1.00 90.94 107 GLN A C 1
ATOM 774 O O . GLN A 1 107 ? -4.135 6.201 5.207 1.00 90.94 107 GLN A O 1
ATOM 779 N N . ALA A 1 108 ? -4.841 5.754 7.297 1.00 90.06 108 ALA A N 1
ATOM 780 C CA . ALA A 1 108 ? -6.249 5.679 6.957 1.00 90.06 108 ALA A CA 1
ATOM 781 C C . ALA A 1 108 ? -6.792 7.049 6.534 1.00 90.06 108 ALA A C 1
ATOM 783 O O . ALA A 1 108 ? -7.520 7.108 5.560 1.00 90.06 108 ALA A O 1
ATOM 784 N N . ALA A 1 109 ? -6.379 8.134 7.195 1.00 89.00 109 ALA A N 1
ATOM 785 C CA . ALA A 1 109 ? -6.754 9.496 6.818 1.00 89.00 109 ALA A CA 1
ATOM 786 C C . ALA A 1 109 ? -6.185 9.908 5.447 1.00 89.00 109 ALA A C 1
ATOM 788 O O . ALA A 1 109 ? -6.904 10.464 4.627 1.00 89.00 109 ALA A O 1
ATOM 789 N N . VAL A 1 110 ? -4.915 9.584 5.163 1.00 90.94 110 VAL A N 1
ATOM 790 C CA . VAL A 1 110 ? -4.316 9.811 3.832 1.00 90.94 110 VAL A CA 1
ATOM 791 C C . VAL A 1 110 ? -5.083 9.047 2.757 1.00 90.94 110 VAL A C 1
ATOM 793 O O . VAL A 1 110 ? -5.396 9.606 1.712 1.00 90.94 110 VAL A O 1
ATOM 796 N N . LEU A 1 111 ? -5.372 7.766 3.003 1.00 92.38 111 LEU A N 1
ATOM 797 C CA . LEU A 1 111 ? -6.112 6.943 2.054 1.00 92.38 111 LEU A CA 1
ATOM 798 C C . LEU A 1 111 ? -7.530 7.474 1.844 1.00 92.38 111 LEU A C 1
ATOM 800 O O . LEU A 1 111 ? -7.975 7.556 0.710 1.00 92.38 111 LEU A O 1
ATOM 804 N N . ASP A 1 112 ? -8.207 7.848 2.925 1.00 91.75 112 ASP A N 1
ATOM 805 C CA . ASP A 1 112 ? -9.554 8.405 2.903 1.00 91.75 112 ASP A CA 1
ATOM 806 C C . ASP A 1 112 ? -9.621 9.680 2.059 1.00 91.75 112 ASP A C 1
ATOM 808 O O . ASP A 1 112 ? -10.472 9.783 1.184 1.00 91.75 112 ASP A O 1
ATOM 812 N N . TYR A 1 113 ? -8.664 10.592 2.236 1.00 90.25 113 TYR A N 1
ATOM 813 C CA . TYR A 1 113 ? -8.557 11.792 1.411 1.00 90.25 113 TYR A CA 1
ATOM 814 C C . TYR A 1 113 ? -8.323 11.457 -0.072 1.00 90.25 113 TYR A C 1
ATOM 816 O O . TYR A 1 113 ? -9.034 11.943 -0.945 1.00 90.25 113 TYR A O 1
ATOM 824 N N . LEU A 1 114 ? -7.381 10.558 -0.375 1.00 91.31 114 LEU A N 1
ATOM 825 C CA . LEU A 1 114 ? -7.083 10.138 -1.753 1.00 91.31 114 LEU A CA 1
ATOM 826 C C . LEU A 1 114 ? -8.223 9.363 -2.434 1.00 91.31 114 LEU A C 1
ATOM 828 O O . LEU A 1 114 ? -8.173 9.138 -3.640 1.00 91.31 114 LEU A O 1
ATOM 832 N N . MET A 1 115 ? -9.237 8.921 -1.691 1.00 91.19 115 MET A N 1
ATOM 833 C CA . MET A 1 115 ? -10.426 8.310 -2.285 1.00 91.19 115 MET A CA 1
ATOM 834 C C . MET A 1 115 ? -11.366 9.358 -2.884 1.00 91.19 115 MET A C 1
ATOM 836 O O . MET A 1 115 ? -12.073 9.036 -3.839 1.00 91.19 115 MET A O 1
ATOM 840 N N . ASP A 1 116 ? -11.328 10.601 -2.401 1.00 87.50 116 ASP A N 1
ATOM 841 C CA . ASP A 1 116 ? -12.168 11.696 -2.901 1.00 87.50 116 ASP A CA 1
ATOM 842 C C . ASP A 1 116 ? -11.485 12.540 -3.980 1.00 87.50 116 ASP A C 1
ATOM 844 O O . ASP A 1 116 ? -12.165 13.233 -4.734 1.00 87.50 116 ASP A O 1
ATOM 848 N N . VAL A 1 117 ? -10.154 12.476 -4.084 1.00 85.19 117 VAL A N 1
ATOM 849 C CA . VAL A 1 117 ? -9.373 13.305 -5.012 1.00 85.19 117 VAL A CA 1
ATOM 850 C C . VAL A 1 117 ? -8.529 12.441 -5.943 1.00 85.19 117 VAL A C 1
ATOM 852 O O . VAL A 1 117 ? -7.916 11.468 -5.513 1.00 85.19 117 VAL A O 1
ATOM 855 N N . ASP A 1 118 ? -8.477 12.812 -7.223 1.00 79.38 118 ASP A N 1
ATOM 856 C CA . ASP A 1 118 ? -7.666 12.125 -8.238 1.00 79.38 118 ASP A CA 1
ATOM 857 C C . ASP A 1 118 ? -6.180 12.196 -7.956 1.00 79.38 118 ASP A C 1
ATOM 859 O O . ASP A 1 118 ? -5.500 11.171 -7.832 1.00 79.38 118 ASP A O 1
ATOM 863 N N . GLU A 1 119 ? -5.704 13.415 -7.779 1.00 88.81 119 GLU A N 1
ATOM 864 C CA . GLU A 1 119 ? -4.319 13.719 -7.505 1.00 88.81 119 GLU A CA 1
ATOM 865 C C . GLU A 1 119 ? -4.259 14.688 -6.337 1.00 88.81 119 GLU A C 1
ATOM 867 O O . GLU A 1 119 ? -5.063 15.616 -6.234 1.00 88.81 119 GLU A O 1
ATOM 872 N N . ALA A 1 120 ? -3.289 14.474 -5.457 1.00 89.19 120 ALA A N 1
ATOM 873 C CA . ALA A 1 120 ? -3.045 15.369 -4.347 1.00 89.19 120 ALA A CA 1
ATOM 874 C C . ALA A 1 120 ? -1.552 15.600 -4.162 1.00 89.19 120 ALA A C 1
ATOM 876 O O . ALA A 1 120 ? -0.757 14.654 -4.130 1.00 89.19 120 ALA A O 1
ATOM 877 N N . SER A 1 121 ? -1.176 16.863 -3.991 1.00 89.12 121 SER A N 1
ATOM 878 C CA . SER A 1 121 ? 0.175 17.228 -3.589 1.00 89.12 121 SER A CA 1
ATOM 879 C C . SER A 1 121 ? 0.433 16.871 -2.122 1.00 89.12 121 SER A C 1
ATOM 881 O O . SER A 1 121 ? -0.486 16.766 -1.307 1.00 89.12 121 SER A O 1
ATOM 883 N N . ASP A 1 122 ? 1.705 16.726 -1.759 1.00 88.31 122 ASP A N 1
ATOM 884 C CA . ASP A 1 122 ? 2.132 16.496 -0.378 1.00 88.31 122 ASP A CA 1
ATOM 885 C C . ASP A 1 122 ? 1.578 17.568 0.572 1.00 88.31 122 ASP A C 1
ATOM 887 O O . ASP A 1 122 ? 1.202 17.258 1.703 1.00 88.31 122 ASP A O 1
ATOM 891 N N . ASP A 1 123 ? 1.511 18.821 0.119 1.00 86.56 123 ASP A N 1
ATOM 892 C CA . ASP A 1 123 ? 1.018 19.939 0.921 1.00 86.56 123 ASP A CA 1
ATOM 893 C C . ASP A 1 123 ? -0.506 19.915 1.066 1.00 86.56 123 ASP A C 1
ATOM 895 O O . ASP A 1 123 ? -1.002 20.153 2.166 1.00 86.56 123 ASP A O 1
ATOM 899 N N . GLN A 1 124 ? -1.248 19.542 0.016 1.00 86.94 124 GLN A N 1
ATOM 900 C CA . GLN A 1 124 ? -2.699 19.327 0.103 1.00 86.94 124 GLN A CA 1
ATOM 901 C C . GLN A 1 124 ? -3.036 18.205 1.088 1.00 86.94 124 GLN A C 1
ATOM 903 O O . GLN A 1 124 ? -3.902 18.371 1.944 1.00 86.94 124 GLN A O 1
ATOM 908 N N . ILE A 1 125 ? -2.295 17.094 1.033 1.00 87.94 125 ILE A N 1
ATOM 909 C CA . ILE A 1 125 ? -2.476 15.978 1.968 1.00 87.94 125 ILE A CA 1
ATOM 910 C C . ILE A 1 125 ? -2.170 16.431 3.400 1.00 87.94 125 ILE A C 1
ATOM 912 O O . ILE A 1 125 ? -2.918 16.114 4.321 1.00 87.94 125 ILE A O 1
ATOM 916 N N . ARG A 1 126 ? -1.089 17.189 3.625 1.00 85.94 126 ARG A N 1
ATOM 917 C CA . ARG A 1 126 ? -0.765 17.712 4.965 1.00 85.94 126 ARG A CA 1
ATOM 918 C C . ARG A 1 126 ? -1.823 18.678 5.481 1.00 85.94 126 ARG A C 1
ATOM 920 O O . ARG A 1 126 ? -2.143 18.605 6.663 1.00 85.94 126 ARG A O 1
ATOM 927 N N . ALA A 1 127 ? -2.344 19.555 4.626 1.00 84.06 127 ALA A N 1
ATOM 928 C CA . ALA A 1 127 ? -3.401 20.491 4.988 1.00 84.06 127 ALA A CA 1
ATOM 929 C C . ALA A 1 127 ? -4.668 19.739 5.418 1.00 84.06 127 ALA A C 1
ATOM 931 O O . ALA A 1 127 ? -5.153 19.965 6.524 1.00 84.06 127 ALA A O 1
ATOM 932 N N . ALA A 1 128 ? -5.112 18.759 4.625 1.00 82.94 128 ALA A N 1
ATOM 933 C CA . ALA A 1 128 ? -6.264 17.922 4.958 1.00 82.94 128 ALA A CA 1
ATOM 934 C C . ALA A 1 128 ? -6.063 17.157 6.279 1.00 82.94 128 ALA A C 1
ATOM 936 O O . ALA A 1 128 ? -6.948 17.090 7.126 1.00 82.94 128 ALA A O 1
ATOM 937 N N . LEU A 1 129 ? -4.866 16.616 6.517 1.00 84.38 129 LEU A N 1
ATOM 938 C CA . LEU A 1 129 ? -4.559 15.942 7.782 1.00 84.38 129 LEU A CA 1
ATOM 939 C C . LEU A 1 129 ? -4.554 16.904 8.976 1.00 84.38 129 LEU A C 1
ATOM 941 O O . LEU A 1 129 ? -4.994 16.520 10.062 1.00 84.38 129 LEU A O 1
ATOM 945 N N . ALA A 1 130 ? -4.097 18.143 8.783 1.00 84.50 130 ALA A N 1
ATOM 946 C CA . ALA A 1 130 ? -4.086 19.164 9.824 1.00 84.50 130 ALA A CA 1
ATOM 947 C C . ALA A 1 130 ? -5.503 19.589 10.239 1.00 84.50 130 ALA A C 1
ATOM 949 O O . ALA A 1 130 ? -5.731 19.803 11.430 1.00 84.50 130 ALA A O 1
ATOM 950 N N . GLU A 1 131 ? -6.464 19.628 9.308 1.00 77.00 131 GLU A N 1
ATOM 951 C CA . GLU A 1 131 ? -7.891 19.856 9.610 1.00 77.00 131 GLU A CA 1
ATOM 952 C C . GLU A 1 131 ? -8.458 18.786 10.555 1.00 77.00 131 GLU A C 1
ATOM 954 O O . GLU A 1 131 ? -9.286 19.070 11.419 1.00 77.00 131 GLU A O 1
ATOM 959 N N . HIS A 1 132 ? -7.934 17.565 10.463 1.00 74.19 132 HIS A N 1
ATOM 960 C CA . HIS A 1 132 ? -8.260 16.451 11.349 1.00 74.19 132 HIS A CA 1
ATOM 961 C C . HIS A 1 132 ? -7.391 16.389 12.621 1.00 74.19 132 HIS A C 1
ATOM 963 O O . HIS A 1 132 ? -7.400 15.384 13.338 1.00 74.19 132 HIS A O 1
ATOM 969 N N . GLY A 1 133 ? -6.618 17.442 12.913 1.00 78.81 133 GLY A N 1
ATOM 970 C CA . GLY A 1 133 ? -5.723 17.518 14.071 1.00 78.81 133 GLY A CA 1
ATOM 971 C C . GLY A 1 133 ? -4.497 16.604 13.972 1.00 78.81 133 GLY A C 1
ATOM 972 O O . GLY A 1 133 ? -3.840 16.336 14.981 1.00 78.81 133 GLY A O 1
ATOM 973 N N . MET A 1 134 ? -4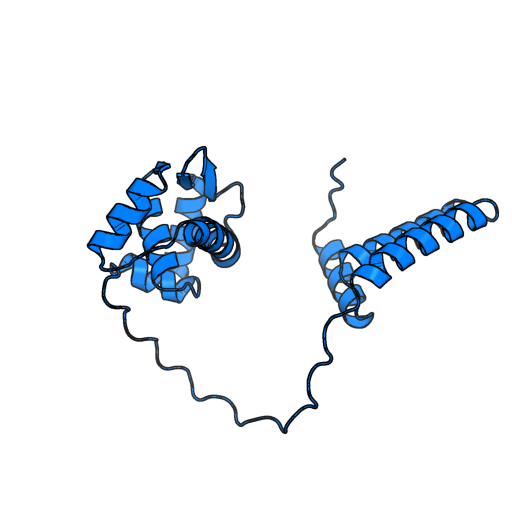.178 16.098 12.777 1.00 81.38 134 MET A N 1
ATOM 974 C CA . MET A 1 134 ? -3.047 15.205 12.540 1.00 81.38 134 MET A CA 1
ATOM 975 C C . MET A 1 134 ? -1.880 15.957 11.900 1.00 81.38 134 MET A C 1
ATOM 977 O O . MET A 1 134 ? -2.030 16.659 10.907 1.00 81.38 134 MET A O 1
ATOM 981 N N . THR A 1 135 ? -0.673 15.758 12.430 1.00 78.94 135 THR A N 1
ATOM 982 C CA . THR A 1 135 ? 0.555 16.325 11.859 1.00 78.94 135 THR A CA 1
ATOM 983 C C . THR A 1 135 ? 1.433 15.232 11.263 1.00 78.94 135 THR A C 1
ATOM 985 O O . THR A 1 135 ? 1.616 14.157 11.840 1.00 78.94 135 THR A O 1
ATOM 988 N N . VAL A 1 136 ? 1.975 15.502 10.074 1.00 71.69 136 VAL A N 1
ATOM 989 C CA . VAL A 1 136 ? 2.757 14.540 9.289 1.00 71.69 136 VAL A CA 1
ATOM 990 C C . VAL A 1 136 ? 4.084 15.178 8.889 1.00 71.69 136 VAL A C 1
ATOM 992 O O . VAL A 1 136 ? 4.124 16.179 8.180 1.00 71.69 136 VAL A O 1
ATOM 995 N N . GLN A 1 137 ? 5.191 14.605 9.370 1.00 70.94 137 GLN A N 1
ATOM 996 C CA . GLN A 1 137 ? 6.547 15.070 9.056 1.00 70.94 137 GLN A CA 1
ATOM 997 C C . GLN A 1 137 ? 6.956 14.647 7.635 1.00 70.94 137 GLN A C 1
ATOM 999 O O . GLN A 1 137 ? 6.529 13.598 7.160 1.00 70.94 137 GLN A O 1
ATOM 1004 N N . GLY A 1 138 ? 7.825 15.405 6.958 1.00 63.41 138 GLY A N 1
ATOM 1005 C CA . GLY A 1 138 ? 8.081 15.262 5.511 1.00 63.41 138 GLY A CA 1
ATOM 1006 C C . GLY A 1 138 ? 8.281 13.826 4.994 1.00 63.41 138 GLY A C 1
ATOM 1007 O O . GLY A 1 138 ? 7.565 13.390 4.098 1.00 63.41 138 GLY A O 1
ATOM 1008 N N . LYS A 1 139 ? 9.179 13.036 5.601 1.00 71.94 139 LYS A N 1
ATOM 1009 C CA . LYS A 1 139 ? 9.447 11.642 5.174 1.00 71.94 139 LYS A CA 1
ATOM 1010 C C . LYS A 1 139 ? 8.328 10.645 5.512 1.00 71.94 139 LYS A C 1
ATOM 1012 O O . LYS A 1 139 ? 8.385 9.501 5.076 1.00 71.94 139 LYS A O 1
ATOM 1017 N N . SER A 1 140 ? 7.329 11.032 6.300 1.00 80.38 140 SER A N 1
ATOM 1018 C CA . SER A 1 140 ? 6.291 10.104 6.763 1.00 80.38 140 SER A CA 1
ATOM 1019 C C . SER A 1 140 ? 5.175 9.865 5.741 1.00 80.38 140 SER A C 1
ATOM 1021 O O . SER A 1 140 ? 4.567 8.797 5.783 1.00 80.38 140 SER A O 1
ATOM 1023 N N . LEU A 1 141 ? 4.981 10.758 4.758 1.00 84.81 141 LEU A N 1
ATOM 1024 C CA . LEU A 1 141 ? 4.023 10.540 3.661 1.00 84.81 141 LEU A CA 1
ATOM 1025 C C . LEU A 1 141 ? 4.448 9.414 2.718 1.00 84.81 141 LEU A C 1
ATOM 1027 O O . LEU A 1 141 ? 3.632 8.565 2.376 1.00 84.81 141 LEU A O 1
ATOM 1031 N N . SER A 1 142 ? 5.729 9.341 2.352 1.00 86.94 142 SER A N 1
ATOM 1032 C CA . SER A 1 142 ? 6.221 8.267 1.479 1.00 86.94 142 SER A CA 1
ATOM 1033 C C . SER A 1 142 ? 6.147 6.898 2.154 1.00 86.94 142 SER A C 1
ATOM 1035 O 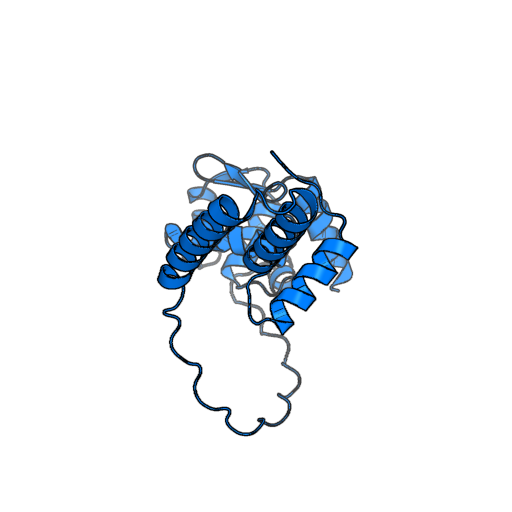O . SER A 1 142 ? 5.776 5.905 1.525 1.00 86.94 142 SER A O 1
ATOM 1037 N N . VAL A 1 143 ? 6.420 6.843 3.461 1.00 88.19 143 VAL A N 1
ATOM 1038 C CA . VAL A 1 143 ? 6.242 5.636 4.279 1.00 88.19 143 VAL A CA 1
ATOM 1039 C C . VAL A 1 143 ? 4.762 5.270 4.398 1.00 88.19 143 VAL A C 1
ATOM 1041 O O . VAL A 1 143 ? 4.415 4.090 4.289 1.00 88.19 143 VAL A O 1
ATOM 1044 N N . ALA A 1 144 ? 3.881 6.257 4.586 1.00 87.75 144 ALA A N 1
ATOM 1045 C CA . ALA A 1 144 ? 2.440 6.042 4.613 1.00 87.75 144 ALA A CA 1
ATOM 1046 C C . ALA A 1 144 ? 1.947 5.474 3.278 1.00 87.75 144 ALA A C 1
ATOM 1048 O O . ALA A 1 144 ? 1.317 4.422 3.284 1.00 87.75 144 ALA A O 1
ATOM 1049 N N . ALA A 1 145 ? 2.324 6.073 2.148 1.00 89.81 145 ALA A N 1
ATOM 1050 C CA . ALA A 1 145 ? 1.977 5.590 0.815 1.00 89.81 145 ALA A CA 1
ATOM 1051 C C . ALA A 1 145 ? 2.505 4.171 0.553 1.00 89.81 145 ALA A C 1
ATOM 1053 O O . ALA A 1 145 ? 1.771 3.322 0.055 1.00 89.81 145 ALA A O 1
ATOM 1054 N N . SER A 1 146 ? 3.749 3.873 0.944 1.00 89.44 146 SER A N 1
ATOM 1055 C CA . SER A 1 146 ? 4.311 2.520 0.832 1.00 89.44 146 SER A CA 1
ATOM 1056 C C . SER A 1 146 ? 3.511 1.496 1.646 1.00 89.44 146 SER A C 1
ATOM 1058 O O . SER A 1 146 ? 3.181 0.422 1.146 1.00 89.44 146 SER A O 1
ATOM 1060 N N . THR A 1 147 ? 3.124 1.858 2.873 1.00 90.31 147 THR A N 1
ATOM 1061 C CA . THR A 1 147 ? 2.309 0.988 3.735 1.00 90.31 147 THR A CA 1
ATOM 1062 C C . THR A 1 147 ? 0.896 0.813 3.185 1.00 90.31 147 THR A C 1
ATOM 1064 O O . THR A 1 147 ? 0.360 -0.286 3.194 1.00 90.31 147 THR A O 1
ATOM 1067 N N . ILE A 1 148 ? 0.288 1.877 2.661 1.00 91.44 148 ILE A N 1
ATOM 1068 C CA . ILE A 1 148 ? -1.035 1.811 2.037 1.00 91.44 148 ILE A CA 1
ATOM 1069 C C . ILE A 1 148 ? -0.996 0.850 0.846 1.00 91.44 148 ILE A C 1
ATOM 1071 O O . ILE A 1 148 ? -1.864 -0.015 0.748 1.00 91.44 148 ILE A O 1
ATOM 1075 N N . ARG A 1 149 ? 0.032 0.930 -0.014 1.00 91.88 149 ARG A N 1
ATOM 1076 C CA . ARG A 1 149 ? 0.206 0.014 -1.158 1.00 91.88 149 ARG A CA 1
ATOM 1077 C C . ARG A 1 149 ? 0.243 -1.448 -0.730 1.00 91.88 149 ARG A C 1
ATOM 1079 O O . ARG A 1 149 ? -0.407 -2.273 -1.370 1.00 91.88 149 ARG A O 1
ATOM 1086 N N . SER A 1 150 ? 1.006 -1.767 0.316 1.00 90.44 150 SER A N 1
ATOM 1087 C CA . SER A 1 150 ? 1.139 -3.142 0.796 1.00 90.44 150 SER A CA 1
ATOM 1088 C C . SER A 1 150 ? -0.120 -3.632 1.514 1.00 90.44 150 SER A C 1
ATOM 1090 O O . SER A 1 150 ? -0.569 -4.738 1.234 1.00 90.44 150 SER A O 1
ATOM 1092 N N . SER A 1 151 ? -0.723 -2.815 2.380 1.00 89.38 151 SER A N 1
ATOM 1093 C CA . SER A 1 151 ? -1.906 -3.191 3.167 1.00 89.38 151 SER A CA 1
ATOM 1094 C C . SER A 1 151 ? -3.182 -3.328 2.335 1.00 89.38 151 SER A C 1
ATOM 1096 O O . SER A 1 151 ? -3.995 -4.209 2.595 1.00 89.38 151 SER A O 1
ATOM 1098 N N . THR A 1 152 ? -3.378 -2.473 1.329 1.00 87.00 152 THR A N 1
ATOM 1099 C CA . THR A 1 152 ? -4.571 -2.522 0.459 1.00 87.00 152 THR A CA 1
ATOM 1100 C C . THR A 1 152 ? -4.401 -3.483 -0.720 1.00 87.00 152 THR A C 1
ATOM 1102 O O . THR A 1 152 ? -5.387 -3.951 -1.295 1.00 87.00 152 THR A O 1
ATOM 1105 N N . GLY A 1 153 ? -3.158 -3.815 -1.082 1.00 86.56 153 GLY A N 1
ATOM 1106 C CA . GLY A 1 153 ? -2.829 -4.687 -2.210 1.00 86.56 153 GLY A CA 1
ATOM 1107 C C . GLY A 1 153 ? -2.934 -4.023 -3.589 1.00 86.56 153 GLY A C 1
ATOM 1108 O O . GLY A 1 153 ? -2.873 -4.729 -4.590 1.00 86.56 153 GLY A O 1
ATOM 1109 N N . VAL A 1 154 ? -3.079 -2.694 -3.665 1.00 86.12 154 VAL A N 1
ATOM 1110 C CA . VAL A 1 154 ? -3.176 -1.951 -4.943 1.00 86.12 154 VAL A CA 1
ATOM 1111 C C . VAL A 1 154 ? -1.820 -1.768 -5.645 1.00 86.12 154 VAL A C 1
ATOM 1113 O O . VAL A 1 154 ? -1.753 -1.453 -6.834 1.00 86.12 154 VAL A O 1
ATOM 1116 N N . GLY A 1 155 ? -0.713 -1.962 -4.919 1.00 87.00 155 GLY A N 1
ATOM 1117 C CA . GLY A 1 155 ? 0.644 -1.859 -5.460 1.00 87.00 155 GLY A CA 1
ATOM 1118 C C . GLY A 1 155 ? 1.019 -0.466 -5.991 1.00 87.00 155 GLY A C 1
ATOM 1119 O O . GLY A 1 155 ? 0.309 0.522 -5.809 1.00 87.00 155 GLY A O 1
ATOM 1120 N N . ILE A 1 156 ? 2.181 -0.375 -6.648 1.00 84.00 156 ILE A N 1
ATOM 1121 C CA . ILE A 1 156 ? 2.733 0.896 -7.163 1.00 84.00 156 ILE A CA 1
ATOM 1122 C C . ILE A 1 156 ? 1.887 1.463 -8.310 1.00 84.00 156 ILE A C 1
ATOM 1124 O O . ILE A 1 156 ? 1.776 2.677 -8.444 1.00 84.00 156 ILE A O 1
ATOM 1128 N N . ASN A 1 157 ? 1.268 0.596 -9.114 1.00 84.69 157 ASN A N 1
ATOM 1129 C CA . ASN A 1 157 ? 0.448 1.019 -10.249 1.00 84.69 157 ASN A CA 1
ATOM 1130 C C . ASN A 1 157 ? -0.896 1.607 -9.814 1.00 84.69 157 ASN A C 1
ATOM 1132 O O . ASN A 1 157 ? -1.425 2.452 -10.537 1.00 84.69 157 ASN A O 1
ATOM 1136 N N . GLY A 1 158 ? -1.413 1.170 -8.659 1.00 86.69 158 GLY A N 1
ATOM 1137 C CA . GLY A 1 158 ? -2.684 1.617 -8.107 1.00 86.69 158 GLY A CA 1
ATOM 1138 C C . GLY A 1 158 ? -2.590 2.937 -7.344 1.00 86.69 158 GLY A C 1
ATOM 1139 O O . GLY A 1 158 ? -3.393 3.834 -7.592 1.00 86.69 158 GLY A O 1
ATOM 1140 N N . LEU A 1 159 ? -1.585 3.075 -6.471 1.00 91.44 159 LEU A N 1
ATOM 1141 C CA . LEU A 1 159 ? -1.251 4.326 -5.779 1.00 91.44 159 LEU A CA 1
ATOM 1142 C C . LEU A 1 159 ? 0.103 4.834 -6.279 1.00 91.44 159 LEU A C 1
ATOM 1144 O O . LEU A 1 159 ? 1.157 4.396 -5.803 1.00 91.44 159 LEU A O 1
ATOM 1148 N N . ARG A 1 160 ? 0.090 5.762 -7.231 1.00 88.81 160 ARG A N 1
ATOM 1149 C CA . ARG A 1 160 ? 1.294 6.259 -7.904 1.00 88.81 160 ARG A CA 1
ATOM 1150 C C . ARG A 1 160 ? 1.890 7.441 -7.156 1.00 88.81 160 ARG A C 1
ATOM 1152 O O . ARG A 1 160 ? 1.171 8.251 -6.585 1.00 88.81 160 ARG A O 1
ATOM 1159 N N . SER A 1 161 ? 3.215 7.522 -7.159 1.00 90.81 161 SER A N 1
ATOM 1160 C CA . SER A 1 161 ? 3.920 8.736 -6.749 1.00 90.81 161 SER A CA 1
ATOM 1161 C C . SER A 1 161 ? 4.085 9.621 -7.977 1.00 90.81 161 SER A C 1
ATOM 1163 O O . SER A 1 161 ? 4.635 9.166 -8.979 1.00 90.81 161 SER A O 1
ATOM 1165 N N . ILE A 1 162 ? 3.599 10.853 -7.893 1.00 87.81 162 ILE A N 1
ATOM 1166 C CA . ILE A 1 162 ? 3.763 11.896 -8.911 1.00 87.81 162 ILE A CA 1
ATOM 1167 C C . ILE A 1 162 ? 4.729 12.961 -8.369 1.00 87.81 162 ILE A C 1
ATOM 1169 O O . ILE A 1 162 ? 5.020 12.954 -7.166 1.00 87.81 162 ILE A O 1
ATOM 1173 N N . PRO A 1 163 ? 5.284 13.855 -9.207 1.00 87.44 163 PRO A N 1
ATOM 1174 C CA . PRO A 1 163 ? 6.104 14.952 -8.708 1.00 87.44 163 PRO A CA 1
ATOM 1175 C C . PRO A 1 163 ? 5.359 15.720 -7.609 1.00 87.44 163 PRO A C 1
ATOM 1177 O O . PRO A 1 163 ? 4.290 16.270 -7.849 1.00 87.44 163 PRO A O 1
ATOM 1180 N N . HIS A 1 164 ? 5.927 15.726 -6.401 1.00 85.00 164 HIS A N 1
ATOM 1181 C CA . HIS A 1 164 ? 5.379 16.400 -5.217 1.00 85.00 164 HIS A CA 1
ATOM 1182 C C . HIS A 1 164 ? 4.024 15.881 -4.706 1.00 85.00 164 HIS A C 1
ATOM 1184 O O . HIS A 1 164 ? 3.331 16.631 -4.022 1.00 85.00 164 HIS A O 1
ATOM 1190 N N . GLY A 1 165 ? 3.635 14.633 -4.990 1.00 90.50 165 GLY A N 1
ATOM 1191 C CA . GLY A 1 165 ? 2.358 14.116 -4.499 1.00 90.50 165 GLY A CA 1
ATOM 1192 C C . GLY A 1 165 ? 2.058 12.656 -4.818 1.00 90.50 165 GLY A C 1
ATOM 1193 O O . GLY A 1 165 ? 2.937 11.853 -5.155 1.00 90.50 165 GLY A O 1
ATOM 1194 N N . TYR A 1 166 ? 0.773 12.317 -4.725 1.00 92.12 166 TYR A N 1
ATOM 1195 C CA . TYR A 1 166 ? 0.255 10.978 -4.977 1.00 92.12 166 TYR A CA 1
ATOM 1196 C C . TYR A 1 166 ? -1.027 11.017 -5.804 1.00 92.12 166 TYR A C 1
ATOM 1198 O O . TYR A 1 166 ? -1.835 11.932 -5.687 1.00 92.12 166 TYR A O 1
ATOM 1206 N N . MET A 1 167 ? -1.211 9.974 -6.609 1.00 91.69 167 MET A N 1
ATOM 1207 C CA . MET A 1 167 ? -2.416 9.746 -7.400 1.00 91.69 167 MET A CA 1
ATOM 1208 C C . MET A 1 167 ? -2.958 8.354 -7.099 1.00 91.69 167 MET A C 1
ATOM 1210 O O . MET A 1 167 ? -2.227 7.362 -7.221 1.00 91.69 167 MET A O 1
ATOM 1214 N N . LEU A 1 168 ? -4.241 8.268 -6.752 1.00 92.25 168 LEU A N 1
ATOM 1215 C CA . LEU A 1 168 ? -4.933 6.996 -6.587 1.00 92.25 168 LEU A CA 1
ATOM 1216 C C . LEU A 1 168 ? -5.785 6.725 -7.826 1.00 92.25 168 LEU A C 1
ATOM 1218 O O . LEU A 1 168 ? -6.801 7.381 -8.060 1.00 92.25 168 LEU A O 1
ATOM 1222 N N . THR A 1 169 ? -5.356 5.745 -8.620 1.00 92.25 169 THR A N 1
ATOM 1223 C CA . THR A 1 169 ? -6.043 5.377 -9.865 1.00 92.25 169 THR A CA 1
ATOM 1224 C C . THR A 1 169 ? -7.468 4.904 -9.599 1.00 92.25 169 THR A C 1
ATOM 1226 O O . THR A 1 169 ? -7.744 4.290 -8.567 1.00 92.25 169 THR A O 1
ATOM 1229 N N . GLU A 1 170 ? -8.357 5.118 -10.565 1.00 89.62 170 GLU A N 1
ATOM 1230 C CA . GLU A 1 170 ? -9.756 4.691 -10.478 1.00 89.62 170 GLU A CA 1
ATOM 1231 C C . GLU A 1 170 ? -9.884 3.188 -10.179 1.00 89.62 170 GLU A C 1
ATOM 1233 O O . GLU A 1 170 ? -10.572 2.797 -9.241 1.00 89.62 170 GLU A O 1
ATOM 1238 N N . ALA A 1 171 ? -9.108 2.347 -10.873 1.00 89.00 171 ALA A N 1
ATOM 1239 C CA . ALA A 1 171 ? -9.082 0.904 -10.630 1.00 89.00 171 ALA A CA 1
ATOM 1240 C C . ALA A 1 171 ? -8.705 0.548 -9.179 1.00 89.00 171 ALA A C 1
ATOM 1242 O O . ALA A 1 171 ? -9.303 -0.347 -8.577 1.00 89.00 171 ALA A O 1
ATOM 1243 N N . ALA A 1 172 ? -7.738 1.265 -8.593 1.00 90.56 172 ALA A N 1
ATOM 1244 C CA . ALA A 1 172 ? -7.362 1.074 -7.197 1.00 90.56 172 ALA A CA 1
ATOM 1245 C C . ALA A 1 172 ? -8.483 1.504 -6.244 1.00 90.56 172 ALA A C 1
ATOM 1247 O O . ALA A 1 172 ? -8.728 0.807 -5.260 1.00 90.56 172 ALA A O 1
ATOM 1248 N N . ARG A 1 173 ? -9.202 2.596 -6.542 1.00 89.94 173 ARG A N 1
ATOM 1249 C CA . ARG A 1 173 ? -10.362 3.023 -5.741 1.00 89.94 173 ARG A CA 1
ATOM 1250 C C . ARG A 1 173 ? -11.474 2.005 -5.767 1.00 89.94 173 ARG A C 1
ATOM 1252 O O . ARG A 1 173 ? -11.966 1.638 -4.707 1.00 89.94 173 ARG A O 1
ATOM 1259 N N . THR A 1 174 ? -11.833 1.506 -6.945 1.00 89.31 174 THR A N 1
ATOM 1260 C CA . THR A 1 174 ? -12.847 0.458 -7.078 1.00 89.31 174 THR A CA 1
ATOM 1261 C C . THR A 1 174 ? -12.454 -0.771 -6.266 1.00 89.31 174 THR A C 1
ATOM 1263 O O . THR A 1 174 ? -13.260 -1.276 -5.489 1.00 89.31 174 THR A O 1
ATOM 1266 N N . GLN A 1 175 ? -11.195 -1.210 -6.362 1.00 90.00 175 GLN A N 1
ATOM 1267 C CA . GLN A 1 175 ? -10.694 -2.342 -5.585 1.00 90.00 175 GLN A CA 1
ATOM 1268 C C . GLN A 1 175 ? -10.768 -2.096 -4.070 1.00 90.00 175 GLN A C 1
ATOM 1270 O O . GLN A 1 175 ? -11.174 -2.987 -3.324 1.00 90.00 175 GLN A O 1
ATOM 1275 N N . ILE A 1 176 ? -10.380 -0.905 -3.604 1.00 90.94 176 ILE A N 1
ATOM 1276 C CA . ILE A 1 176 ? -10.458 -0.531 -2.186 1.00 90.94 176 ILE A CA 1
ATOM 1277 C C . ILE A 1 176 ? -11.917 -0.504 -1.723 1.00 90.94 176 ILE A C 1
ATOM 1279 O O . ILE A 1 176 ? -12.213 -1.057 -0.668 1.00 90.94 176 ILE A O 1
ATOM 1283 N N . SER A 1 177 ? -12.826 0.078 -2.507 1.00 90.00 177 SER A N 1
ATOM 1284 C CA . SER A 1 177 ? -14.257 0.142 -2.196 1.00 90.00 177 SER A CA 1
ATOM 1285 C C . SER A 1 177 ? -14.894 -1.243 -2.100 1.00 90.00 177 SER A C 1
ATOM 1287 O O . SER A 1 177 ? -15.637 -1.496 -1.156 1.00 90.00 177 SER A O 1
ATOM 1289 N N . ILE A 1 178 ? -14.566 -2.157 -3.023 1.00 88.25 178 ILE A N 1
ATOM 1290 C CA . ILE A 1 178 ? -15.041 -3.550 -2.983 1.00 88.25 178 ILE A CA 1
ATOM 1291 C C . ILE A 1 178 ? -14.555 -4.231 -1.701 1.00 88.25 178 ILE A C 1
ATOM 1293 O O . ILE A 1 178 ? -15.364 -4.732 -0.926 1.00 88.25 178 ILE A O 1
ATOM 1297 N N . LYS A 1 179 ? -13.249 -4.167 -1.415 1.00 86.31 179 LYS A N 1
ATOM 1298 C CA . LYS A 1 179 ? -12.679 -4.771 -0.199 1.00 86.31 179 LYS A CA 1
ATOM 1299 C C . LYS A 1 179 ? -13.238 -4.164 1.086 1.00 86.31 179 LYS A C 1
ATOM 1301 O O . LYS A 1 179 ? -13.357 -4.851 2.093 1.00 86.31 179 LYS A O 1
ATOM 1306 N N . LEU A 1 180 ? -13.553 -2.870 1.072 1.00 87.56 180 LEU A N 1
ATOM 1307 C CA . LEU A 1 180 ? -14.158 -2.194 2.213 1.00 87.56 180 LEU A CA 1
ATOM 1308 C C . LEU A 1 180 ? -15.594 -2.676 2.451 1.00 87.56 180 LEU A C 1
ATOM 1310 O O . LEU A 1 180 ? -15.992 -2.803 3.603 1.00 87.56 180 LEU A O 1
ATOM 1314 N N . ALA A 1 181 ? -16.348 -2.952 1.383 1.00 86.00 181 ALA A N 1
ATOM 1315 C CA . ALA A 1 181 ? -17.690 -3.518 1.471 1.00 86.00 181 ALA A CA 1
ATOM 1316 C C . ALA A 1 181 ? -17.678 -4.980 1.950 1.00 86.00 181 ALA A C 1
ATOM 1318 O O . ALA A 1 181 ? -18.561 -5.364 2.703 1.00 86.00 181 ALA A O 1
ATOM 1319 N N . GLU A 1 182 ? -16.669 -5.769 1.569 1.00 83.19 182 GLU A N 1
ATOM 1320 C CA . GLU A 1 182 ? -16.488 -7.161 2.025 1.00 83.19 182 GLU A CA 1
ATOM 1321 C C . GLU A 1 182 ? -16.048 -7.279 3.494 1.00 83.19 182 GLU A C 1
ATOM 1323 O O . GLU A 1 182 ? -16.201 -8.333 4.107 1.00 83.19 182 GLU A O 1
ATOM 1328 N N . ALA A 1 183 ? -15.460 -6.220 4.054 1.00 74.31 183 ALA A N 1
ATOM 1329 C CA . ALA A 1 183 ? -14.977 -6.189 5.434 1.00 74.31 183 ALA A CA 1
ATOM 1330 C C . ALA A 1 183 ? -16.051 -5.774 6.464 1.00 74.31 183 ALA A C 1
ATOM 1332 O O . ALA A 1 183 ? -15.737 -5.709 7.657 1.00 74.31 183 ALA A O 1
ATOM 1333 N N . LEU A 1 184 ? -17.273 -5.458 6.010 1.00 59.88 184 LEU A N 1
ATOM 1334 C CA . LEU A 1 184 ? -18.449 -5.112 6.822 1.00 59.88 184 LEU A CA 1
ATOM 1335 C C . LEU A 1 184 ? -19.398 -6.307 6.950 1.00 59.88 184 LEU A C 1
ATOM 1337 O O . LEU A 1 184 ? -19.962 -6.455 8.058 1.00 59.88 184 LEU A O 1
#